Protein AF-A0A9D6SXS4-F1 (afdb_monomer)

Sequence (366 aa):
MDRRLLLATIGAAGCLAALVLGGCSAETREKILPYFFDGVPRAGQPAAPPTRRVRRDLLREIDELKRQIAQAQAALKAVSERGHAEEKESPVEEAETWEDAAKLLPKDAAGHVDWVQAVKTKTIVPRAGLVSTAPEQAVLDMNVDLAPPSSKLFSVTFPHAAHTMWLSCASCHPAIFPLKRQAAPTTITMAENLAGRYCGVCHGRVAFGFEGRCARCHARVPATADRPVDEQPRTPIEGATAWKDAVKLLPGAAGGPDWAKALTEGVIAPRAGADPKAEDEPVFPLDVTLVPADNPAFKVVFPHGAHTAVLSCATCHPAIFKMAAGGDPITMPKIYAGEYCGRCHGKVAFLPATACGRCHPVMAGG

Secondary structure (DSSP, 8-state):
----------------------PPPHHHHHHHGGGTSTTPPBTTBPPPPP-----HHHHHHHHHHHHHHHHHHHHHHHHHHHTTS-----TTTT-SSHHHHHHHS-B-TTS-B-HHHHHHTTS----SSSSTTPPP------EEEE--TT-GGG-EEEEHHHHHTTS-GGGTTTTTS-SS--SSPPP--HHHHHTT-GGGGTBTTTB--STT-GGGT-TTS-SS-------S---GGGG--SHHHHHHHSPEETTEE-HHHHHHTTS----S-SSTTPPPPP----EEEE--SS-GGG-EEEEHHHHHTTS-HHHHTTTTS-SSTT-S---HHHHHTT-GGGGTBTTTB--TTT-HHHH-GGGS--

Structure (mmCIF, N/CA/C/O backbone):
data_AF-A0A9D6SXS4-F1
#
_entry.id   AF-A0A9D6SXS4-F1
#
loop_
_atom_site.group_PDB
_atom_site.id
_atom_site.type_symbol
_atom_site.label_atom_id
_atom_site.label_alt_id
_atom_site.label_comp_id
_atom_site.label_asym_id
_atom_site.label_entity_id
_atom_site.label_seq_id
_atom_site.pdbx_PDB_ins_code
_atom_site.Cartn_x
_atom_site.Cartn_y
_atom_site.Cartn_z
_atom_site.occupancy
_atom_site.B_iso_or_equiv
_atom_site.auth_seq_id
_atom_site.auth_comp_id
_atom_site.auth_asym_id
_atom_site.auth_atom_id
_atom_site.pdbx_PDB_model_num
ATOM 1 N N . MET A 1 1 ? 29.277 -69.379 69.727 1.00 33.53 1 MET A N 1
ATOM 2 C CA . MET A 1 1 ? 30.657 -69.507 70.235 1.00 33.53 1 MET A CA 1
ATOM 3 C C . MET A 1 1 ? 31.410 -68.261 69.836 1.00 33.53 1 MET A C 1
ATOM 5 O O . MET A 1 1 ? 31.358 -67.856 68.686 1.00 33.53 1 MET A O 1
ATOM 9 N N . ASP A 1 2 ? 31.983 -67.637 70.849 1.00 38.34 2 ASP A N 1
ATOM 10 C CA . ASP A 1 2 ? 32.768 -66.410 70.853 1.00 38.34 2 ASP A CA 1
ATOM 11 C C . ASP A 1 2 ? 34.098 -66.572 70.089 1.00 38.34 2 ASP A C 1
ATOM 13 O O . ASP A 1 2 ? 34.667 -67.666 70.150 1.00 38.34 2 ASP A O 1
ATOM 17 N N . ARG A 1 3 ? 34.597 -65.496 69.445 1.00 33.00 3 ARG A N 1
ATOM 18 C CA . ARG A 1 3 ? 35.960 -64.934 69.623 1.00 33.00 3 ARG A CA 1
ATOM 19 C C . ARG A 1 3 ? 36.563 -64.203 68.407 1.00 33.00 3 ARG A C 1
ATOM 21 O O . ARG A 1 3 ? 36.810 -64.822 67.380 1.00 33.00 3 ARG A O 1
ATOM 28 N N . ARG A 1 4 ? 37.070 -62.993 68.728 1.00 36.09 4 ARG A N 1
ATOM 29 C CA . ARG A 1 4 ? 38.382 -62.401 68.339 1.00 36.09 4 ARG A CA 1
ATOM 30 C C . ARG A 1 4 ? 38.497 -61.794 66.930 1.00 36.09 4 ARG A C 1
ATOM 32 O O . ARG A 1 4 ? 38.001 -62.370 65.984 1.00 36.09 4 ARG A O 1
ATOM 39 N N . LEU A 1 5 ? 39.243 -60.717 66.665 1.00 39.16 5 LEU A N 1
ATOM 40 C CA . LEU A 1 5 ? 39.933 -59.636 67.400 1.00 39.16 5 LEU A CA 1
ATOM 41 C C . LEU A 1 5 ? 40.620 -58.763 66.302 1.00 39.16 5 LEU A C 1
ATOM 43 O O . LEU A 1 5 ? 40.725 -59.218 65.167 1.00 39.16 5 LEU A O 1
ATOM 47 N N . LEU A 1 6 ? 41.209 -57.627 66.705 1.00 34.78 6 LEU A N 1
ATOM 48 C CA . LEU A 1 6 ? 42.262 -56.807 66.045 1.00 34.78 6 LEU A CA 1
ATOM 49 C C . LEU A 1 6 ? 41.803 -55.623 65.166 1.00 34.78 6 LEU A C 1
ATOM 51 O O . LEU A 1 6 ? 41.208 -55.819 64.118 1.00 34.78 6 LEU A O 1
ATOM 55 N N . LEU A 1 7 ? 41.905 -54.370 65.657 1.00 31.73 7 LEU A N 1
ATOM 56 C CA . LEU A 1 7 ? 43.097 -53.490 65.867 1.00 31.73 7 LEU A CA 1
ATOM 57 C C . LEU A 1 7 ? 43.472 -52.756 64.558 1.00 31.73 7 LEU A C 1
ATOM 59 O O . LEU A 1 7 ? 43.859 -53.403 63.598 1.00 31.73 7 LEU A O 1
ATOM 63 N N . ALA A 1 8 ? 43.161 -51.455 64.437 1.00 33.34 8 ALA A N 1
ATOM 64 C CA . ALA A 1 8 ? 44.006 -50.282 64.780 1.00 33.34 8 ALA A CA 1
ATOM 65 C C . ALA A 1 8 ? 44.952 -49.916 63.605 1.00 33.34 8 ALA A C 1
ATOM 67 O O . ALA A 1 8 ? 45.450 -50.816 62.951 1.00 33.34 8 ALA A O 1
ATOM 68 N N . THR A 1 9 ? 45.177 -48.669 63.174 1.00 33.34 9 THR A N 1
ATOM 69 C CA . THR A 1 9 ? 45.637 -47.465 63.891 1.00 33.34 9 THR A CA 1
ATOM 70 C C . THR A 1 9 ? 45.588 -46.232 62.946 1.00 33.34 9 THR A C 1
ATOM 72 O O . THR A 1 9 ? 45.879 -46.349 61.765 1.00 33.34 9 THR A O 1
ATOM 75 N N . ILE A 1 10 ? 45.110 -45.076 63.436 1.00 32.75 10 ILE A N 1
ATOM 76 C CA . ILE A 1 10 ? 45.830 -43.795 63.698 1.00 32.75 10 ILE A CA 1
ATOM 77 C C . ILE A 1 10 ? 46.007 -42.826 62.509 1.00 32.75 10 ILE A C 1
ATOM 79 O O . ILE A 1 10 ? 46.681 -43.114 61.529 1.00 32.75 10 ILE A O 1
ATOM 83 N N . GLY A 1 11 ? 45.525 -41.594 62.713 1.00 26.16 11 GLY A N 1
ATOM 84 C CA . GLY A 1 11 ? 45.948 -40.388 61.996 1.00 26.16 11 GLY A CA 1
ATOM 85 C C . GLY A 1 11 ? 45.253 -39.141 62.550 1.00 26.16 11 GLY A C 1
ATOM 86 O O . GLY A 1 11 ? 44.132 -38.838 62.166 1.00 26.16 11 GLY A O 1
ATOM 87 N N . ALA A 1 12 ? 45.896 -38.462 63.501 1.00 33.88 12 ALA A N 1
ATOM 88 C CA . ALA A 1 12 ? 45.403 -37.266 64.183 1.00 33.88 12 ALA A CA 1
ATOM 89 C C . ALA A 1 12 ? 45.577 -35.981 63.348 1.00 33.88 12 ALA A C 1
ATOM 91 O O . ALA A 1 12 ? 46.621 -35.800 62.729 1.00 33.88 12 ALA A O 1
ATOM 92 N N . ALA A 1 13 ? 44.619 -35.051 63.433 1.00 31.70 13 ALA A N 1
ATOM 93 C CA . ALA A 1 13 ? 44.832 -33.607 63.267 1.00 31.70 13 ALA A CA 1
ATOM 94 C C . ALA A 1 13 ? 43.645 -32.845 63.887 1.00 31.70 13 ALA A C 1
ATOM 96 O O . ALA A 1 13 ? 42.489 -33.173 63.630 1.00 31.70 13 ALA A O 1
ATOM 97 N N . GLY A 1 14 ? 43.936 -31.893 64.774 1.00 28.12 14 GLY A N 1
ATOM 98 C CA . GLY A 1 14 ? 42.959 -31.246 65.648 1.00 28.12 14 GLY A CA 1
ATOM 99 C C . GLY A 1 14 ? 42.311 -29.957 65.127 1.00 28.12 14 GLY A C 1
ATOM 100 O O . GLY A 1 14 ? 42.690 -29.407 64.099 1.00 28.12 14 GLY A O 1
ATOM 101 N N . CYS A 1 15 ? 41.399 -29.470 65.980 1.00 31.78 15 CYS A N 1
ATOM 102 C CA . CYS A 1 15 ? 40.826 -28.122 66.095 1.00 31.78 15 CYS A CA 1
ATOM 103 C C . CYS A 1 15 ? 39.821 -27.644 65.030 1.00 31.78 15 CYS A C 1
ATOM 105 O O . CYS A 1 15 ? 40.204 -27.051 64.032 1.00 31.78 15 CYS A O 1
ATOM 107 N N . LEU A 1 16 ? 38.522 -27.708 65.356 1.00 31.16 16 LEU A N 1
ATOM 108 C CA . LEU A 1 16 ? 37.710 -26.515 65.658 1.00 31.16 16 LEU A CA 1
ATOM 109 C C . LEU A 1 16 ? 36.369 -26.932 66.300 1.00 31.16 16 LEU A C 1
ATOM 111 O O . LEU A 1 16 ? 35.837 -28.002 66.028 1.00 31.16 16 LEU A O 1
ATOM 115 N N . ALA A 1 17 ? 35.868 -26.096 67.205 1.00 36.78 17 ALA A N 1
ATOM 116 C CA . ALA A 1 17 ? 34.799 -26.368 68.162 1.00 36.78 17 ALA A CA 1
ATOM 117 C C . ALA A 1 17 ? 33.456 -26.844 67.565 1.00 36.78 17 ALA A C 1
ATOM 119 O O . ALA A 1 17 ? 32.877 -26.182 66.708 1.00 36.78 17 ALA A O 1
ATOM 120 N N . ALA A 1 18 ? 32.902 -27.920 68.134 1.00 35.62 18 ALA A N 1
ATOM 121 C CA . ALA A 1 18 ? 31.495 -28.293 68.012 1.00 35.62 18 ALA A CA 1
ATOM 122 C C . ALA A 1 18 ? 30.877 -28.335 69.416 1.00 35.62 18 ALA A C 1
ATOM 124 O O . ALA A 1 18 ? 31.143 -29.244 70.201 1.00 35.62 18 ALA A O 1
ATOM 125 N N . LEU A 1 19 ? 30.077 -27.321 69.745 1.00 41.31 19 LEU A N 1
ATOM 126 C CA . LEU A 1 19 ? 29.338 -27.228 70.999 1.00 41.31 19 LEU A CA 1
ATOM 127 C C . LEU A 1 19 ? 27.876 -26.867 70.696 1.00 41.31 19 LEU A C 1
ATOM 129 O O . LEU A 1 19 ? 27.600 -25.904 69.987 1.00 41.31 19 LEU A O 1
ATOM 133 N N . VAL A 1 20 ? 26.986 -27.629 71.340 1.00 43.41 20 VAL A N 1
ATOM 134 C CA . VAL A 1 20 ? 25.553 -27.391 71.603 1.00 43.41 20 VAL A CA 1
ATOM 135 C C . VAL A 1 20 ? 24.533 -27.854 70.547 1.00 43.41 20 VAL A C 1
ATOM 137 O O . VAL A 1 20 ? 23.965 -27.060 69.810 1.00 43.41 20 VAL A O 1
ATOM 140 N N . LEU A 1 21 ? 24.160 -29.138 70.624 1.00 43.97 21 LEU A N 1
ATOM 141 C CA . LEU A 1 21 ? 22.785 -29.606 70.383 1.00 43.97 21 LEU A CA 1
ATOM 142 C C . LEU A 1 21 ? 22.425 -30.683 71.424 1.00 43.97 21 LEU A C 1
ATOM 144 O O . LEU A 1 21 ? 22.569 -31.878 71.192 1.00 43.97 21 LEU A O 1
ATOM 148 N N . GLY A 1 22 ? 21.961 -30.239 72.594 1.00 41.22 22 GLY A N 1
ATOM 149 C CA . GLY A 1 22 ? 21.292 -31.067 73.600 1.00 41.22 22 GLY A CA 1
ATOM 150 C C . GLY A 1 22 ? 19.991 -30.373 73.993 1.00 41.22 22 GLY A C 1
ATOM 151 O O . GLY A 1 22 ? 20.018 -29.276 74.541 1.00 41.22 22 GLY A O 1
ATOM 152 N N . GLY A 1 23 ? 18.862 -30.957 73.594 1.00 42.94 23 GLY A N 1
ATOM 153 C CA . GLY A 1 23 ? 17.553 -30.306 73.559 1.00 42.94 23 GLY A CA 1
ATOM 154 C C . GLY A 1 23 ? 16.948 -29.986 74.928 1.00 42.94 23 GLY A C 1
ATOM 155 O O . GLY A 1 23 ? 17.110 -30.735 75.887 1.00 42.94 23 GLY A O 1
ATOM 156 N N . CYS A 1 24 ? 16.173 -28.896 74.986 1.00 55.47 24 CYS A N 1
ATOM 157 C CA . CYS A 1 24 ? 15.287 -28.577 76.108 1.00 55.47 24 CYS A CA 1
ATOM 158 C C . CYS A 1 24 ? 14.424 -29.800 76.445 1.00 55.47 24 CYS A C 1
ATOM 160 O O . CYS A 1 24 ? 13.766 -30.345 75.546 1.00 55.47 24 CYS A O 1
ATOM 162 N N . SER A 1 25 ? 14.432 -30.222 77.713 1.00 66.69 25 SER A N 1
ATOM 163 C CA . SER A 1 25 ? 13.630 -31.344 78.208 1.00 66.69 25 SER A CA 1
ATOM 164 C C . SER A 1 25 ? 12.133 -31.080 77.989 1.00 66.69 25 SER A C 1
ATOM 166 O O . SER A 1 25 ? 11.708 -29.931 77.837 1.00 66.69 25 SER A O 1
ATOM 168 N N . ALA A 1 26 ? 11.317 -32.140 77.952 1.00 62.22 26 ALA A N 1
ATOM 169 C CA . ALA A 1 26 ? 9.858 -32.020 77.827 1.00 62.22 26 ALA A CA 1
ATOM 170 C C . ALA A 1 26 ? 9.268 -31.067 78.888 1.00 62.22 26 ALA A C 1
ATOM 172 O O . ALA A 1 26 ? 8.397 -30.257 78.588 1.00 62.22 26 ALA A O 1
ATOM 173 N N . GLU A 1 27 ? 9.852 -31.062 80.084 1.00 64.62 27 GLU A N 1
ATOM 174 C CA . GLU A 1 27 ? 9.455 -30.204 81.198 1.00 64.62 27 GLU A CA 1
ATOM 175 C C . GLU A 1 27 ? 9.742 -28.709 80.957 1.00 64.62 27 GLU A C 1
ATOM 177 O O . GLU A 1 27 ? 8.957 -27.844 81.347 1.00 64.62 27 GLU A O 1
ATOM 182 N N . THR A 1 28 ? 10.840 -28.365 80.272 1.00 67.19 28 THR A N 1
ATOM 183 C CA . THR A 1 28 ? 11.105 -26.972 79.871 1.00 67.19 28 THR A CA 1
ATOM 184 C C . THR A 1 28 ? 10.108 -26.510 78.805 1.00 67.19 28 THR A C 1
ATOM 186 O O . THR A 1 28 ? 9.681 -25.357 78.821 1.00 67.19 28 THR A O 1
ATOM 189 N N . ARG A 1 29 ? 9.698 -27.406 77.898 1.00 67.38 29 ARG A N 1
ATOM 190 C CA . ARG A 1 29 ? 8.716 -27.096 76.843 1.00 67.38 29 ARG A CA 1
ATOM 191 C C . ARG A 1 29 ? 7.332 -26.829 77.437 1.00 67.38 29 ARG A C 1
ATOM 193 O O . ARG A 1 29 ? 6.695 -25.850 77.055 1.00 67.38 29 ARG A O 1
ATOM 200 N N . GLU A 1 30 ? 6.916 -27.617 78.428 1.00 67.31 30 GLU A N 1
ATOM 201 C CA . GLU A 1 30 ? 5.654 -27.408 79.154 1.00 67.31 30 GLU A CA 1
ATOM 202 C C . GLU A 1 30 ? 5.625 -26.105 79.960 1.00 67.31 30 GLU A C 1
ATOM 204 O O . GLU A 1 30 ? 4.589 -25.448 80.027 1.00 67.31 30 GLU A O 1
ATOM 209 N N . LYS A 1 31 ? 6.766 -25.663 80.505 1.00 69.88 31 LYS A N 1
ATOM 210 C CA . LYS A 1 31 ? 6.861 -24.389 81.243 1.00 69.88 31 LYS A CA 1
ATOM 211 C C . LYS A 1 31 ? 6.806 -23.150 80.340 1.00 69.88 31 LYS A C 1
ATOM 213 O O . LYS A 1 31 ? 6.413 -22.084 80.807 1.00 69.88 31 LYS A O 1
ATOM 2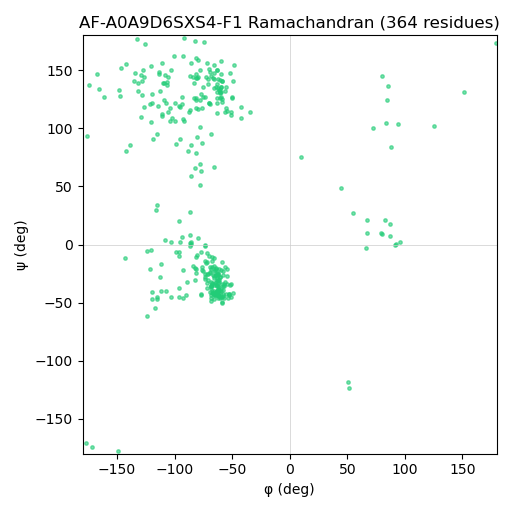18 N N . ILE A 1 32 ? 7.186 -23.275 79.066 1.00 70.38 32 ILE A N 1
ATOM 219 C CA . ILE A 1 32 ? 7.225 -22.157 78.108 1.00 70.38 32 ILE A CA 1
ATOM 220 C C . ILE A 1 32 ? 5.885 -21.975 77.373 1.00 70.38 32 ILE A C 1
ATOM 222 O O . ILE A 1 32 ? 5.502 -20.846 77.070 1.00 70.38 32 ILE A O 1
ATOM 226 N N . LEU A 1 33 ? 5.144 -23.057 77.120 1.00 66.81 33 LEU A N 1
ATOM 227 C CA . LEU A 1 33 ? 3.860 -23.038 76.400 1.00 66.81 33 LEU A CA 1
ATOM 228 C C . LEU A 1 33 ? 2.838 -21.988 76.906 1.00 66.81 33 LEU A C 1
ATOM 230 O O . LEU A 1 33 ? 2.260 -21.299 76.062 1.00 66.81 33 LEU A O 1
ATOM 234 N N . PRO A 1 34 ? 2.658 -21.765 78.226 1.00 71.44 34 PRO A N 1
ATOM 235 C CA . PRO A 1 34 ? 1.727 -20.758 78.745 1.00 71.44 34 PRO A CA 1
ATOM 236 C C . PRO A 1 34 ? 2.113 -19.299 78.452 1.00 71.44 34 PRO A C 1
ATOM 238 O O . PRO A 1 34 ? 1.316 -18.404 78.719 1.00 71.44 34 PRO A O 1
ATOM 241 N N . TYR A 1 35 ? 3.330 -19.030 77.963 1.00 67.88 35 TYR A N 1
ATOM 242 C CA . TYR A 1 35 ? 3.742 -17.687 77.530 1.00 67.88 35 TYR A CA 1
ATOM 243 C C . TYR A 1 35 ? 3.320 -17.373 76.089 1.00 67.88 35 TYR A C 1
ATOM 245 O O . TYR A 1 35 ? 3.283 -16.204 75.713 1.00 67.88 35 TYR A O 1
ATOM 253 N N . PHE A 1 36 ? 3.010 -18.399 75.289 1.00 65.81 36 PHE A N 1
ATOM 254 C CA . PHE A 1 36 ? 2.680 -18.259 73.868 1.00 65.81 36 PHE A CA 1
ATOM 255 C C . PHE A 1 36 ? 1.222 -18.598 73.546 1.00 65.81 36 PHE A C 1
ATOM 257 O O . PHE A 1 36 ? 0.679 -18.048 72.589 1.00 65.81 36 PHE A O 1
ATOM 264 N N . PHE A 1 37 ? 0.584 -19.478 74.325 1.00 64.50 37 PHE A N 1
ATOM 265 C CA . PHE A 1 37 ? -0.769 -19.962 74.054 1.00 64.50 37 PHE A CA 1
ATOM 266 C C . PHE A 1 37 ? -1.683 -19.825 75.273 1.00 64.50 37 PHE A C 1
ATOM 268 O O . PHE A 1 37 ? -1.375 -20.304 76.366 1.00 64.50 37 PHE A O 1
ATOM 275 N N . ASP A 1 38 ? -2.845 -19.215 75.051 1.00 57.94 38 ASP A N 1
ATOM 276 C CA . ASP A 1 38 ? -3.911 -19.109 76.043 1.00 57.94 38 ASP A CA 1
ATOM 277 C C . ASP A 1 38 ? -4.579 -20.480 76.280 1.00 57.94 38 ASP A C 1
ATOM 279 O O . ASP A 1 38 ? -4.850 -21.219 75.334 1.00 57.94 38 ASP A O 1
ATOM 283 N N . GLY A 1 39 ? -4.879 -20.814 77.543 1.00 59.84 39 GLY A N 1
ATOM 284 C CA . GLY A 1 39 ? -5.588 -22.048 77.929 1.00 59.84 39 GLY A CA 1
ATOM 285 C C . GLY A 1 39 ? -4.707 -23.236 78.343 1.00 59.84 39 GLY A C 1
ATOM 286 O O . GLY A 1 39 ? -5.242 -24.290 78.682 1.00 59.84 39 GLY A O 1
ATOM 287 N N . VAL A 1 40 ? -3.378 -23.083 78.372 1.00 62.00 40 VAL A N 1
ATOM 288 C CA . VAL A 1 40 ? -2.461 -24.110 78.902 1.00 62.00 40 VAL A CA 1
ATOM 289 C C . VAL A 1 40 ? -2.394 -24.018 80.440 1.00 62.00 40 VAL A C 1
ATOM 291 O O . VAL A 1 40 ? -2.083 -22.942 80.961 1.00 62.00 40 VAL A O 1
ATOM 294 N N . PRO A 1 41 ? -2.667 -25.102 81.198 1.00 60.62 41 PRO A N 1
ATOM 295 C CA . PRO A 1 41 ? -2.547 -25.103 82.657 1.00 60.62 41 PRO A CA 1
ATOM 296 C C . PRO A 1 41 ? -1.096 -24.864 83.095 1.00 60.62 41 PRO A C 1
ATOM 298 O O . PRO A 1 41 ? -0.170 -25.450 82.535 1.00 60.62 41 PRO A O 1
ATOM 301 N N . ARG A 1 42 ? -0.874 -24.041 84.127 1.00 61.81 42 ARG A N 1
ATOM 302 C CA . ARG A 1 42 ? 0.437 -23.984 84.798 1.00 61.81 42 ARG A CA 1
ATOM 303 C C . ARG A 1 42 ? 0.522 -25.138 85.792 1.00 61.81 42 ARG A C 1
ATOM 305 O O . ARG A 1 42 ? -0.488 -25.496 86.391 1.00 61.81 42 ARG A O 1
ATOM 312 N N . ALA A 1 43 ? 1.712 -25.704 85.993 1.00 60.12 43 ALA A N 1
ATOM 313 C CA . ALA A 1 43 ? 1.913 -26.785 86.958 1.00 60.12 43 ALA A CA 1
ATOM 314 C C . ALA A 1 43 ? 1.338 -26.395 88.337 1.00 60.12 43 ALA A C 1
ATOM 316 O O . ALA A 1 43 ? 1.831 -25.473 88.984 1.00 60.12 43 ALA A O 1
ATOM 317 N N . GLY A 1 44 ? 0.258 -27.070 88.746 1.00 61.69 44 GLY A N 1
ATOM 318 C CA . GLY A 1 44 ? -0.438 -26.835 90.015 1.00 61.69 44 GLY A CA 1
ATOM 319 C C . GLY A 1 44 ? -1.529 -25.750 90.025 1.00 61.69 44 GLY A C 1
ATOM 320 O O . GLY A 1 44 ? -2.032 -25.450 91.104 1.00 61.69 44 GLY A O 1
ATOM 321 N N . GLN A 1 45 ? -1.922 -25.161 88.886 1.00 58.97 45 GLN A N 1
ATOM 322 C CA . GLN A 1 45 ? -3.014 -24.170 88.813 1.00 58.97 45 GLN A CA 1
ATOM 323 C C . GLN A 1 45 ? -3.967 -24.437 87.627 1.00 58.97 45 GLN A C 1
ATOM 325 O O . GLN A 1 45 ? -3.500 -24.788 86.540 1.00 58.97 45 GLN A O 1
ATOM 330 N N . PRO A 1 46 ? -5.296 -24.256 87.793 1.00 58.78 46 PRO A N 1
ATOM 331 C CA . PRO A 1 46 ? -6.257 -24.424 86.703 1.00 58.78 46 PRO A CA 1
ATOM 332 C C . PRO A 1 46 ? -6.020 -23.405 85.579 1.00 58.78 46 PRO A C 1
ATOM 334 O O . PRO A 1 46 ? -5.541 -22.295 85.816 1.00 58.78 46 PRO A O 1
ATOM 337 N N . ALA A 1 47 ? -6.353 -23.789 84.344 1.00 55.78 47 ALA A N 1
ATOM 338 C CA . ALA A 1 47 ? -6.185 -22.937 83.171 1.00 55.78 47 ALA A CA 1
ATOM 339 C C . ALA A 1 47 ? -6.988 -21.632 83.318 1.00 55.78 47 ALA A C 1
ATOM 341 O O . ALA A 1 47 ? -8.194 -21.657 83.569 1.00 55.78 47 ALA A O 1
ATOM 342 N N . ALA A 1 48 ? -6.320 -20.487 83.151 1.00 55.25 48 ALA A N 1
ATOM 343 C CA . ALA A 1 48 ? -7.001 -19.200 83.076 1.00 55.25 48 ALA A CA 1
ATOM 344 C C . ALA A 1 48 ? -7.857 -19.140 81.792 1.00 55.25 48 ALA A C 1
ATOM 346 O O . ALA A 1 48 ? -7.429 -19.666 80.758 1.00 55.25 48 ALA A O 1
ATOM 347 N N . PRO A 1 49 ? -9.051 -18.517 81.828 1.00 51.72 49 PRO A N 1
ATOM 348 C CA . PRO A 1 49 ? -9.896 -18.396 80.647 1.00 51.72 49 PRO A CA 1
ATOM 349 C C . PRO A 1 49 ? -9.147 -17.642 79.538 1.00 51.72 49 PRO A C 1
ATOM 351 O O . PRO A 1 49 ? -8.430 -16.683 79.839 1.00 51.72 49 PRO A O 1
ATOM 354 N N . PRO A 1 50 ? -9.294 -18.058 78.267 1.00 52.41 50 PRO A N 1
ATOM 355 C CA . PRO A 1 50 ? -8.540 -17.475 77.172 1.00 52.41 50 PRO A CA 1
ATOM 356 C C . PRO A 1 50 ? -8.831 -15.982 77.089 1.00 52.41 50 PRO A C 1
ATOM 358 O O . PRO A 1 50 ? -9.985 -15.561 76.941 1.00 52.41 50 PRO A O 1
ATOM 361 N N . THR A 1 51 ? -7.785 -15.161 77.174 1.00 52.53 51 THR A N 1
ATOM 362 C CA . THR A 1 51 ? -7.931 -13.738 76.915 1.00 52.53 51 THR A CA 1
ATOM 363 C C . THR A 1 51 ? -8.032 -13.599 75.414 1.00 52.53 51 THR A C 1
ATOM 365 O O . THR A 1 51 ? -7.039 -13.436 74.720 1.00 52.53 51 THR A O 1
ATOM 368 N N . ARG A 1 52 ? -9.253 -13.698 74.879 1.00 52.25 52 ARG A N 1
ATOM 369 C CA . ARG A 1 52 ? -9.543 -13.472 73.461 1.00 52.25 52 ARG A CA 1
ATOM 370 C C . ARG A 1 52 ? -9.278 -12.006 73.108 1.00 52.25 52 ARG A C 1
ATOM 372 O O . ARG A 1 52 ? -10.181 -11.242 72.783 1.00 52.25 52 ARG A O 1
ATOM 379 N N . ARG A 1 53 ? -8.020 -11.590 73.159 1.00 51.94 53 ARG A N 1
ATOM 380 C CA . ARG A 1 53 ? -7.518 -10.344 72.621 1.00 51.94 53 ARG A CA 1
ATOM 381 C C . ARG A 1 53 ? -7.288 -10.621 71.141 1.00 51.94 53 ARG A C 1
ATOM 383 O O . ARG A 1 53 ? -6.161 -10.601 70.661 1.00 51.94 53 ARG A O 1
ATOM 390 N N . VAL A 1 54 ? -8.384 -10.869 70.406 1.00 57.25 54 VAL A N 1
ATOM 391 C CA . VAL A 1 54 ? -8.393 -10.465 68.997 1.00 57.25 54 VAL A CA 1
ATOM 392 C C . VAL A 1 54 ? -7.969 -9.010 69.057 1.00 57.25 54 VAL A C 1
ATOM 394 O O . VAL A 1 54 ? -8.629 -8.208 69.724 1.00 57.25 54 VAL A O 1
ATOM 397 N N . ARG A 1 55 ? -6.789 -8.724 68.508 1.00 59.06 55 ARG A N 1
ATOM 398 C CA . ARG A 1 55 ? -6.204 -7.390 68.437 1.00 59.06 55 ARG A CA 1
ATOM 399 C C . ARG A 1 55 ? -7.341 -6.432 68.050 1.00 59.06 55 ARG A C 1
ATOM 401 O O . ARG A 1 55 ? -7.905 -6.555 66.968 1.00 59.06 55 ARG A O 1
ATOM 408 N N . ARG A 1 56 ? -7.809 -5.576 68.974 1.00 63.00 56 ARG A N 1
ATOM 409 C CA . ARG A 1 56 ? -8.947 -4.653 68.728 1.00 63.00 56 ARG A CA 1
ATOM 410 C C . ARG A 1 56 ? -8.661 -3.743 67.532 1.00 63.00 56 ARG A C 1
ATOM 412 O O . ARG A 1 56 ? -9.591 -3.204 66.949 1.00 63.00 56 ARG A O 1
ATOM 419 N N . ASP A 1 57 ? -7.386 -3.560 67.227 1.00 66.38 57 ASP A N 1
ATOM 420 C CA . ASP A 1 57 ? -6.814 -3.013 66.003 1.00 66.38 57 ASP A CA 1
ATOM 421 C C . ASP A 1 57 ? -7.212 -3.812 64.755 1.00 66.38 57 ASP A C 1
ATOM 423 O O . ASP A 1 57 ? -7.784 -3.208 63.863 1.00 66.38 57 ASP A O 1
ATOM 427 N N . LEU A 1 58 ? -7.066 -5.142 64.720 1.00 71.88 58 LEU A N 1
ATOM 428 C CA . LEU A 1 58 ? -7.489 -5.963 63.571 1.00 71.88 58 LEU A CA 1
ATOM 429 C C . LEU A 1 58 ? -9.000 -5.895 63.315 1.00 71.88 58 LEU A C 1
ATOM 431 O O . LEU A 1 58 ? -9.429 -5.842 62.170 1.00 71.88 58 LEU A O 1
ATOM 435 N N . LEU A 1 59 ? -9.830 -5.882 64.365 1.00 80.88 59 LEU A N 1
ATOM 436 C CA . LEU A 1 59 ? -11.283 -5.733 64.184 1.00 80.88 59 LEU A CA 1
ATOM 437 C C . LEU A 1 59 ? -11.647 -4.343 63.653 1.00 80.88 59 LEU A C 1
ATOM 439 O O . LEU A 1 59 ? -12.484 -4.235 62.763 1.00 80.88 59 LEU A O 1
ATOM 443 N N . ARG A 1 60 ? -10.981 -3.294 64.153 1.00 81.56 60 ARG A N 1
ATOM 444 C CA . ARG A 1 60 ? -11.136 -1.935 63.617 1.00 81.56 60 ARG A CA 1
ATOM 445 C C . ARG A 1 60 ? -10.683 -1.844 62.165 1.00 81.56 60 ARG A C 1
ATOM 447 O O . ARG A 1 60 ? -11.348 -1.186 61.379 1.00 81.56 60 ARG A O 1
ATOM 454 N N . GLU A 1 61 ? -9.591 -2.510 61.815 1.00 84.94 61 GLU A N 1
ATOM 455 C CA . GLU A 1 61 ? -9.052 -2.545 60.456 1.00 84.94 61 GLU A CA 1
ATOM 456 C C . GLU A 1 61 ? -9.992 -3.290 59.500 1.00 84.94 61 GLU A C 1
ATOM 458 O O . GLU A 1 61 ? -10.276 -2.800 58.414 1.00 84.94 61 GLU A O 1
ATOM 463 N N . ILE A 1 62 ? -10.581 -4.411 59.930 1.00 88.25 62 ILE A N 1
ATOM 464 C CA . ILE A 1 62 ? -11.613 -5.124 59.160 1.00 88.25 62 ILE A CA 1
ATOM 465 C C . ILE A 1 62 ? -12.859 -4.254 58.956 1.00 88.25 62 ILE A C 1
ATOM 467 O O . ILE A 1 62 ? -13.414 -4.230 57.857 1.00 88.25 62 ILE A O 1
ATOM 471 N N . ASP A 1 63 ? -13.321 -3.554 59.992 1.00 92.56 63 ASP A N 1
ATOM 472 C CA . ASP A 1 63 ? -14.503 -2.695 59.889 1.00 92.56 63 ASP A CA 1
ATOM 473 C C . ASP A 1 63 ? -14.247 -1.464 59.007 1.00 92.56 63 ASP A C 1
ATOM 475 O O . ASP A 1 63 ? -15.129 -1.061 58.245 1.00 92.56 63 ASP A O 1
ATOM 479 N N . GLU A 1 64 ? -13.036 -0.907 59.050 1.00 93.00 64 GLU A N 1
ATOM 480 C CA . GLU A 1 64 ? -12.601 0.170 58.159 1.00 93.00 64 GLU A CA 1
ATOM 481 C C . GLU A 1 64 ? -12.520 -0.309 56.703 1.00 93.00 64 GLU A C 1
ATOM 483 O O . GLU A 1 64 ? -13.116 0.305 55.818 1.00 93.00 64 GLU A O 1
ATOM 488 N N . LEU A 1 65 ? -11.902 -1.467 56.450 1.00 93.06 65 LEU A N 1
ATOM 489 C CA . LEU A 1 65 ? -11.847 -2.069 55.115 1.00 93.06 65 LEU A CA 1
ATOM 490 C C . LEU A 1 65 ? -13.249 -2.352 54.558 1.00 93.06 65 LEU A C 1
ATOM 492 O O . LEU A 1 65 ? -13.514 -2.093 53.385 1.00 93.06 65 LEU A O 1
ATOM 496 N N . LYS A 1 66 ? -14.188 -2.821 55.390 1.00 95.25 66 LYS A N 1
ATOM 497 C CA . LYS A 1 66 ? -15.591 -3.008 54.977 1.00 95.25 66 LYS A CA 1
ATOM 498 C C . LYS A 1 66 ? -16.259 -1.694 54.575 1.00 95.25 66 LYS A C 1
ATOM 500 O O . LYS A 1 66 ? -17.000 -1.677 53.592 1.00 95.25 66 LYS A O 1
ATOM 505 N N . ARG A 1 67 ? -16.006 -0.599 55.303 1.00 94.62 67 ARG A N 1
ATOM 506 C CA . ARG A 1 67 ? -16.525 0.732 54.941 1.00 94.62 67 ARG A CA 1
ATOM 507 C C . ARG A 1 67 ? -15.930 1.224 53.631 1.00 94.62 67 ARG A C 1
ATOM 509 O O . ARG A 1 67 ? -16.680 1.702 52.786 1.00 94.62 67 ARG A O 1
ATOM 516 N N . GLN A 1 68 ? -14.625 1.054 53.440 1.00 93.75 68 GLN A N 1
ATOM 517 C CA . GLN A 1 68 ? -13.943 1.434 52.204 1.00 93.75 68 GLN A CA 1
ATOM 518 C C . GLN A 1 68 ? -14.473 0.645 51.002 1.00 93.75 68 GLN A C 1
ATOM 520 O O . GLN A 1 68 ? -14.759 1.237 49.965 1.00 93.75 68 GLN A O 1
ATOM 525 N N . ILE A 1 69 ? -14.702 -0.665 51.152 1.00 94.31 69 ILE A N 1
ATOM 526 C CA . ILE A 1 69 ? -15.318 -1.495 50.104 1.00 94.31 69 ILE A CA 1
ATOM 527 C C . ILE A 1 69 ? -16.737 -1.008 49.789 1.00 94.31 69 ILE A C 1
ATOM 529 O O . ILE A 1 69 ? -17.071 -0.837 48.619 1.00 94.31 69 ILE A O 1
ATOM 533 N N . ALA A 1 70 ? -17.559 -0.732 50.805 1.00 94.38 70 ALA A N 1
ATOM 534 C CA . ALA A 1 70 ? -18.919 -0.236 50.596 1.00 94.38 70 ALA A CA 1
ATOM 535 C C . ALA A 1 70 ? -18.938 1.137 49.897 1.00 94.38 70 ALA A C 1
ATOM 537 O O . ALA A 1 70 ? -19.749 1.366 48.999 1.00 94.38 70 ALA A O 1
ATOM 538 N N . GLN A 1 71 ? -18.019 2.036 50.261 1.00 93.12 71 GLN A N 1
ATOM 539 C CA . GLN A 1 71 ? -17.854 3.336 49.606 1.00 93.12 71 GLN A CA 1
ATOM 540 C C . GLN A 1 71 ? -17.374 3.190 48.161 1.00 93.12 71 GLN A C 1
ATOM 542 O O . GLN A 1 71 ? -17.917 3.848 47.277 1.00 93.12 71 GLN A O 1
ATOM 547 N N . ALA A 1 72 ? -16.413 2.303 47.899 1.00 85.19 72 ALA A N 1
ATOM 548 C CA . ALA A 1 72 ? -15.934 2.019 46.551 1.00 85.19 72 ALA A CA 1
ATOM 549 C C . ALA A 1 72 ? -17.047 1.430 45.669 1.00 85.19 72 ALA A C 1
ATOM 551 O O . ALA A 1 72 ? -17.217 1.856 44.531 1.00 85.19 72 ALA A O 1
ATOM 552 N N . GLN A 1 73 ? -17.858 0.513 46.204 1.00 91.25 73 GLN A N 1
ATOM 553 C CA . GLN A 1 73 ? -19.013 -0.050 45.499 1.00 91.25 73 GLN A CA 1
ATOM 554 C C . GLN A 1 73 ? -20.089 1.005 45.215 1.00 91.25 73 GLN A C 1
ATOM 556 O O . GLN A 1 73 ? -20.627 1.048 44.110 1.00 91.25 73 GLN A O 1
ATOM 561 N N . ALA A 1 74 ? -20.382 1.883 46.178 1.00 88.06 74 ALA A N 1
ATOM 562 C CA . ALA A 1 74 ? -21.330 2.978 45.989 1.00 88.06 74 ALA A CA 1
ATOM 563 C C . ALA A 1 74 ? -20.826 4.009 44.966 1.00 88.06 74 ALA A C 1
ATOM 565 O O . ALA A 1 74 ? -21.600 4.467 44.129 1.00 88.06 74 ALA A O 1
ATOM 566 N N . ALA A 1 75 ? -19.531 4.335 44.987 1.00 81.94 75 ALA A N 1
ATOM 567 C CA . ALA A 1 75 ? -18.907 5.209 43.999 1.00 81.94 75 ALA A CA 1
ATOM 568 C C . ALA A 1 75 ? -18.942 4.584 42.596 1.00 81.94 75 ALA A C 1
ATOM 570 O O . ALA A 1 75 ? -19.317 5.264 41.645 1.00 81.94 75 ALA A O 1
ATOM 571 N N . LEU A 1 76 ? -18.638 3.288 42.470 1.00 78.00 76 LEU A N 1
ATOM 572 C CA . LEU A 1 76 ? -18.710 2.557 41.202 1.00 78.00 76 LEU A CA 1
ATOM 573 C C . LEU A 1 76 ? -20.139 2.550 40.641 1.00 78.00 76 LEU A C 1
ATOM 575 O O . LEU A 1 76 ? -20.346 2.832 39.463 1.00 78.00 76 LEU A O 1
ATOM 579 N N . LYS A 1 77 ? -21.133 2.304 41.502 1.00 81.12 77 LYS A N 1
ATOM 580 C CA . LYS A 1 77 ? -22.551 2.359 41.133 1.00 81.12 77 LYS A CA 1
ATOM 581 C C . LYS A 1 77 ? -22.965 3.765 40.685 1.00 81.12 77 LYS A C 1
ATOM 583 O O . LYS A 1 77 ? -23.584 3.906 39.642 1.00 81.12 77 LYS A O 1
ATOM 588 N N . ALA A 1 78 ? -22.548 4.805 41.406 1.00 72.69 78 ALA A N 1
ATOM 589 C CA . ALA A 1 78 ? -22.853 6.192 41.058 1.00 72.69 78 ALA A CA 1
ATOM 590 C C . ALA A 1 78 ? -22.140 6.684 39.783 1.00 72.69 78 ALA A C 1
ATOM 592 O O . ALA A 1 78 ? -22.602 7.642 39.167 1.00 72.69 78 ALA A O 1
ATOM 593 N N . VAL A 1 79 ? -21.007 6.082 39.404 1.00 68.62 79 VAL A N 1
ATOM 594 C CA . VAL A 1 79 ? -20.339 6.327 38.114 1.00 68.62 79 VAL A CA 1
ATOM 595 C C . VAL A 1 79 ? -21.069 5.591 36.989 1.00 68.62 79 VAL A C 1
ATOM 597 O O . VAL A 1 79 ? -21.337 6.198 35.959 1.00 68.62 79 VAL A O 1
ATOM 600 N N . SER A 1 80 ? -21.468 4.336 37.211 1.00 60.72 80 SER A N 1
ATOM 601 C CA . SER A 1 80 ? -22.274 3.556 36.260 1.00 60.72 80 SER A CA 1
ATOM 602 C C . SER A 1 80 ? -23.634 4.209 35.982 1.00 60.72 80 SER A C 1
ATOM 604 O O . SER A 1 80 ? -24.031 4.328 34.830 1.00 60.72 80 SER A O 1
ATOM 606 N N . GLU A 1 81 ? -24.309 4.727 37.011 1.00 54.44 81 GLU A N 1
ATOM 607 C CA . GLU A 1 81 ? -25.584 5.444 36.864 1.00 54.44 81 GLU A CA 1
ATOM 608 C C . GLU A 1 81 ? -25.407 6.825 36.205 1.00 54.44 81 GLU A C 1
ATOM 610 O O . GLU A 1 81 ? -26.285 7.270 35.471 1.00 54.44 81 GLU A O 1
ATOM 615 N N . ARG A 1 82 ? -24.256 7.493 36.395 1.00 52.88 82 ARG A N 1
ATOM 616 C CA . ARG A 1 82 ? -23.922 8.746 35.688 1.00 52.88 82 ARG A CA 1
ATOM 617 C C . ARG A 1 82 ? -23.554 8.539 34.220 1.00 52.88 82 ARG A C 1
ATOM 619 O O . ARG A 1 82 ? -23.794 9.442 33.430 1.00 52.88 82 ARG A O 1
ATOM 626 N N . GLY A 1 83 ? -23.028 7.373 33.847 1.00 43.00 83 GLY A N 1
ATOM 627 C CA . GLY A 1 83 ? -22.808 6.995 32.446 1.00 43.00 83 GLY A CA 1
ATOM 628 C C . GLY A 1 83 ? -24.101 6.828 31.637 1.00 43.00 83 GLY A C 1
ATOM 629 O O . GLY A 1 83 ? -24.045 6.755 30.416 1.00 43.00 83 GLY A O 1
ATOM 630 N N . HIS A 1 84 ? -25.263 6.799 32.300 1.00 45.00 84 HIS A N 1
ATOM 631 C CA . HIS A 1 84 ? -26.585 6.703 31.674 1.00 45.00 84 HIS A CA 1
ATOM 632 C C . HIS A 1 84 ? -27.404 8.003 31.737 1.00 45.00 84 HIS A C 1
ATOM 634 O O . HIS A 1 84 ? -28.555 8.017 31.306 1.00 45.00 84 HIS A O 1
ATOM 640 N N . ALA A 1 85 ? -26.847 9.097 32.265 1.00 37.25 85 ALA A N 1
ATOM 641 C CA . ALA A 1 85 ? -27.522 10.391 32.276 1.00 37.25 85 ALA A CA 1
ATOM 642 C C . ALA A 1 85 ? -27.366 11.085 30.910 1.00 37.25 85 ALA A C 1
ATOM 644 O O . ALA A 1 85 ? -26.364 11.755 30.686 1.00 37.25 85 ALA A O 1
ATOM 645 N N . GLU A 1 86 ? -28.352 10.869 30.028 1.00 45.62 86 GLU A N 1
ATOM 646 C CA . GLU A 1 86 ? -28.716 11.627 28.810 1.00 45.62 86 GLU A CA 1
ATOM 647 C C . GLU A 1 86 ? -27.706 12.709 28.367 1.00 45.62 86 GLU A C 1
ATOM 649 O O . GLU A 1 86 ? -27.922 13.915 28.515 1.00 45.62 86 GLU A O 1
ATOM 654 N N . GLU A 1 87 ? -26.587 12.280 27.783 1.00 47.78 87 GLU A N 1
ATOM 655 C CA . GLU A 1 87 ? -25.764 13.136 26.931 1.00 47.78 87 GLU A CA 1
ATOM 656 C C . GLU A 1 87 ? -26.480 13.146 25.570 1.00 47.78 87 GLU A C 1
ATOM 658 O O . GLU A 1 87 ? -26.691 12.079 25.006 1.00 47.78 87 GLU A O 1
ATOM 663 N N . LYS A 1 88 ? -26.963 14.317 25.115 1.00 47.53 88 LYS A N 1
ATOM 664 C CA . LYS A 1 88 ? -27.735 14.503 23.864 1.00 47.53 88 LYS A CA 1
ATOM 665 C C . LYS A 1 88 ? -27.240 13.544 22.774 1.00 47.53 88 LYS A C 1
ATOM 667 O O . LYS A 1 88 ? -26.097 13.697 22.341 1.00 47.53 88 LYS A O 1
ATOM 672 N N . GLU A 1 89 ? -28.091 12.599 22.367 1.00 57.59 89 GLU A N 1
ATOM 673 C CA . GLU A 1 89 ? -27.765 11.605 21.340 1.00 57.59 89 GLU A CA 1
ATOM 674 C C . GLU A 1 89 ? -27.205 12.332 20.114 1.00 57.59 89 GLU A C 1
ATOM 676 O O . GLU A 1 89 ? -27.755 13.330 19.632 1.00 57.59 89 GLU A O 1
ATOM 681 N N . SER A 1 90 ? -26.021 11.905 19.681 1.00 69.88 90 SER A N 1
ATOM 682 C CA . SER A 1 90 ? -25.380 12.479 18.504 1.00 69.88 90 SER A CA 1
ATOM 683 C C . SER A 1 90 ? -26.275 12.220 17.289 1.00 69.88 90 SER A C 1
ATOM 685 O O . SER A 1 90 ? -26.791 11.111 17.169 1.00 69.88 90 SER A O 1
ATOM 687 N N . PRO A 1 91 ? -26.410 13.154 16.326 1.00 77.06 91 PRO A N 1
ATOM 688 C CA . PRO A 1 91 ? -27.196 12.923 15.108 1.00 77.06 91 PRO A CA 1
ATOM 689 C C . PRO A 1 91 ? -26.789 11.662 14.328 1.00 77.06 91 PRO A C 1
ATOM 691 O O . PRO A 1 91 ? -27.565 11.141 13.534 1.00 77.06 91 PRO A O 1
ATOM 694 N N . VAL A 1 92 ? -25.562 11.166 14.535 1.00 80.44 92 VAL A N 1
ATOM 695 C CA . VAL A 1 92 ? -25.093 9.894 13.964 1.00 80.44 92 VAL A CA 1
ATOM 696 C C . VAL A 1 92 ? -25.855 8.694 14.531 1.00 80.44 92 VAL A C 1
ATOM 698 O O . VAL A 1 92 ? -26.065 7.721 13.814 1.00 80.44 92 VAL A O 1
ATOM 701 N N . GLU A 1 93 ? -26.249 8.735 15.802 1.00 79.06 93 GLU A N 1
ATOM 702 C CA . GLU A 1 93 ? -26.899 7.620 16.503 1.00 79.06 93 GLU A CA 1
ATOM 703 C C . GLU A 1 93 ? -28.370 7.454 16.095 1.00 79.06 93 GLU A C 1
ATOM 705 O O . GLU A 1 93 ? -28.916 6.359 16.214 1.00 79.06 93 GLU A O 1
ATOM 710 N N . GLU A 1 94 ? -28.967 8.498 15.513 1.00 83.56 94 GLU A N 1
ATOM 711 C CA . GLU A 1 94 ? -30.295 8.464 14.890 1.00 83.56 94 GLU A CA 1
ATOM 712 C C . GLU A 1 94 ? -30.276 7.898 13.455 1.00 83.56 94 GLU A C 1
ATOM 714 O O . GLU A 1 94 ? -31.330 7.648 12.871 1.00 83.56 94 GLU A O 1
ATOM 719 N N . ALA A 1 95 ? -29.099 7.704 12.848 1.00 85.00 95 ALA A N 1
ATOM 720 C CA . ALA A 1 95 ? -29.007 7.253 11.464 1.00 85.00 95 ALA A CA 1
ATOM 721 C C . ALA A 1 95 ? -29.457 5.788 11.306 1.00 85.00 95 ALA A C 1
ATOM 723 O O . ALA A 1 95 ? -28.862 4.866 11.863 1.00 85.00 95 ALA A O 1
ATOM 724 N N . GLU A 1 96 ? -30.472 5.560 10.469 1.00 84.81 96 GLU A N 1
ATOM 725 C CA . GLU A 1 96 ? -31.004 4.217 10.185 1.00 84.81 96 GLU A CA 1
ATOM 726 C C . GLU A 1 96 ? -30.180 3.448 9.137 1.00 84.81 96 GLU A C 1
ATOM 728 O O . GLU A 1 96 ? -30.242 2.218 9.064 1.00 84.81 96 GLU A O 1
ATOM 733 N N . THR A 1 97 ? -29.403 4.163 8.316 1.00 89.31 97 THR A N 1
ATOM 734 C CA . THR A 1 97 ? -28.591 3.590 7.234 1.00 89.31 97 THR A CA 1
ATOM 735 C C . THR A 1 97 ? -27.109 3.900 7.409 1.00 89.31 97 THR A C 1
ATOM 737 O O . THR A 1 97 ? -26.715 4.912 7.998 1.00 89.31 97 THR A O 1
ATOM 740 N N . TRP A 1 98 ? -26.262 3.031 6.851 1.00 86.06 98 TRP A N 1
ATOM 741 C CA . TRP A 1 98 ? -24.819 3.265 6.824 1.00 86.06 98 TRP A CA 1
ATOM 742 C C . TRP A 1 98 ? -24.476 4.538 6.049 1.00 86.06 98 TRP A C 1
ATOM 744 O O . TRP A 1 98 ? -23.595 5.292 6.456 1.00 86.06 98 TRP A O 1
ATOM 754 N N . GLU A 1 99 ? -25.173 4.795 4.947 1.00 88.50 99 GLU A N 1
ATOM 755 C CA . GLU A 1 99 ? -24.943 5.944 4.079 1.00 88.50 99 GLU A CA 1
ATOM 756 C C . GLU A 1 99 ? -25.188 7.266 4.811 1.00 88.50 99 GLU A C 1
ATOM 758 O O . GLU A 1 99 ? -24.442 8.225 4.602 1.00 88.50 99 GLU A O 1
ATOM 763 N N . ASP A 1 100 ? -26.198 7.324 5.678 1.00 89.38 100 ASP A N 1
ATOM 764 C CA . ASP A 1 100 ? -26.509 8.522 6.458 1.00 89.38 100 ASP A CA 1
ATOM 765 C C . ASP A 1 100 ? -25.550 8.695 7.636 1.00 89.38 100 ASP A C 1
ATOM 767 O O . ASP A 1 100 ? -24.994 9.783 7.813 1.00 89.38 100 ASP A O 1
ATOM 771 N N . ALA A 1 101 ? -25.233 7.610 8.351 1.00 88.88 101 ALA A N 1
ATOM 772 C CA . ALA A 1 101 ? -24.211 7.630 9.397 1.00 88.88 101 ALA A CA 1
ATOM 773 C C . ALA A 1 101 ? -22.852 8.085 8.836 1.00 88.88 101 ALA A C 1
ATOM 775 O O . ALA A 1 101 ? -22.176 8.952 9.396 1.00 88.88 101 ALA A O 1
ATOM 776 N N . ALA A 1 102 ? -22.464 7.560 7.671 1.00 87.31 102 ALA A N 1
ATOM 777 C CA . ALA A 1 102 ? -21.202 7.883 7.026 1.00 87.31 102 ALA A CA 1
ATOM 778 C C . ALA A 1 102 ? -21.094 9.356 6.607 1.00 87.31 102 ALA A C 1
ATOM 780 O O . ALA A 1 102 ? -19.970 9.845 6.519 1.00 87.31 102 ALA A O 1
ATOM 781 N N . LYS A 1 103 ? -22.194 10.075 6.349 1.00 89.38 103 LYS A N 1
ATOM 782 C CA . LYS A 1 103 ? -22.152 11.520 6.038 1.00 89.38 103 LYS A CA 1
ATOM 783 C C . LYS A 1 103 ? -21.852 12.375 7.268 1.00 89.38 103 LYS A C 1
ATOM 785 O O . LYS A 1 103 ? -21.278 13.450 7.131 1.00 89.38 103 LYS A O 1
ATOM 790 N N . LEU A 1 104 ? -22.261 11.901 8.440 1.00 90.94 104 LEU A N 1
ATOM 791 C CA . LEU A 1 104 ? -22.183 12.629 9.704 1.00 90.94 104 LEU A CA 1
ATOM 792 C C . LEU A 1 104 ? -20.889 12.325 10.480 1.00 90.94 104 LEU A C 1
ATOM 794 O O . LEU A 1 104 ? -20.453 13.126 11.304 1.00 90.94 104 LEU A O 1
ATOM 798 N N . LEU A 1 105 ? -20.254 11.184 10.203 1.00 91.62 105 LEU A N 1
ATOM 799 C CA . LEU A 1 105 ? -18.992 10.789 10.827 1.00 91.62 105 LEU A CA 1
ATOM 800 C C . LEU A 1 105 ? -17.799 11.633 10.338 1.00 91.62 105 LEU A C 1
ATOM 802 O O . LEU A 1 105 ? -17.693 11.908 9.136 1.00 91.62 105 LEU A O 1
ATOM 806 N N . PRO A 1 106 ? -16.845 11.972 11.233 1.00 92.56 106 PRO A N 1
ATOM 807 C CA . PRO A 1 106 ? -15.631 12.686 10.857 1.00 92.56 106 PRO A CA 1
ATOM 808 C C . PRO A 1 106 ? -14.823 11.888 9.835 1.00 92.56 106 PRO A C 1
ATOM 810 O O . PRO A 1 106 ? -14.802 10.652 9.857 1.00 92.56 106 PRO A O 1
ATOM 813 N N . LYS A 1 107 ? -14.156 12.614 8.936 1.00 91.31 107 LYS A N 1
ATOM 814 C CA . LYS A 1 107 ? -13.362 12.039 7.852 1.00 91.31 107 LYS A CA 1
ATOM 815 C C . LYS A 1 107 ? -11.878 12.321 8.021 1.00 91.31 107 LYS A C 1
ATOM 817 O O . LYS A 1 107 ? -11.507 13.386 8.508 1.00 91.31 107 LYS A O 1
ATOM 822 N N . ASP A 1 108 ? -11.049 11.380 7.585 1.00 85.31 108 ASP A N 1
ATOM 823 C CA . ASP A 1 108 ? -9.625 11.626 7.383 1.00 85.31 108 ASP A CA 1
ATOM 824 C C . ASP A 1 108 ? -9.374 12.470 6.121 1.00 85.31 108 ASP A C 1
ATOM 826 O O . ASP A 1 108 ? -10.300 12.775 5.366 1.00 85.31 108 ASP A O 1
ATOM 830 N N . ALA A 1 109 ? -8.115 12.863 5.896 1.00 78.81 109 ALA A N 1
ATOM 831 C CA . ALA A 1 109 ? -7.715 13.669 4.736 1.00 78.81 109 ALA A CA 1
ATOM 832 C C . ALA A 1 109 ? -8.149 13.037 3.398 1.00 78.81 109 ALA A C 1
ATOM 834 O O . ALA A 1 109 ? -8.608 13.733 2.495 1.00 78.81 109 ALA A O 1
ATOM 835 N N . ALA A 1 110 ? -8.152 11.703 3.346 1.00 75.31 110 ALA A N 1
ATOM 836 C CA . ALA A 1 110 ? -8.555 10.925 2.188 1.00 75.31 110 ALA A CA 1
ATOM 837 C C . ALA A 1 110 ? -10.071 10.642 2.118 1.00 75.31 110 ALA A C 1
ATOM 839 O O . ALA A 1 110 ? -10.505 9.838 1.289 1.00 75.31 110 ALA A O 1
ATOM 840 N N . GLY A 1 111 ? -10.888 11.247 2.986 1.00 83.50 111 GLY A N 1
ATOM 841 C CA . GLY A 1 111 ? -12.348 11.138 2.965 1.00 83.50 111 GLY A CA 1
ATOM 842 C C . GLY A 1 111 ? -12.934 9.860 3.583 1.00 83.50 111 GLY A C 1
ATOM 843 O O . GLY A 1 111 ? -14.142 9.632 3.464 1.00 83.50 111 GLY A O 1
ATOM 844 N N . HIS A 1 112 ? -12.136 9.021 4.252 1.00 87.19 112 HIS A N 1
ATOM 845 C CA . HIS A 1 112 ? -12.629 7.818 4.942 1.00 87.19 112 HIS A CA 1
ATOM 846 C C . HIS A 1 112 ? -13.094 8.154 6.355 1.00 87.19 112 HIS A C 1
ATOM 848 O O . HIS A 1 112 ? -12.632 9.121 6.942 1.00 87.19 112 HIS A O 1
ATOM 854 N N . VAL A 1 113 ? -13.987 7.341 6.926 1.00 90.62 113 VAL A N 1
ATOM 855 C CA . VAL A 1 113 ? -14.411 7.499 8.328 1.00 90.62 113 VAL A CA 1
ATOM 856 C C . VAL A 1 113 ? -13.206 7.394 9.267 1.00 90.62 113 VAL A C 1
ATOM 858 O O . VAL A 1 113 ? -12.496 6.384 9.262 1.00 90.62 113 VAL A O 1
ATOM 861 N N . ASP A 1 114 ? -13.018 8.411 10.105 1.00 91.81 114 ASP A N 1
ATOM 862 C CA . ASP A 1 114 ? -12.055 8.395 11.202 1.00 91.81 114 ASP A CA 1
ATOM 863 C C . ASP A 1 114 ? -12.747 7.980 12.508 1.00 91.81 114 ASP A C 1
ATOM 865 O O . ASP A 1 114 ? -13.277 8.794 13.267 1.00 91.81 114 ASP A O 1
ATOM 869 N N . TRP A 1 115 ? -12.736 6.673 12.768 1.00 91.88 115 TRP A N 1
ATOM 870 C CA . TRP A 1 115 ? -13.342 6.074 13.958 1.00 91.88 115 TRP A CA 1
ATOM 871 C C . TRP A 1 115 ? -12.718 6.566 15.266 1.00 91.88 115 TRP A C 1
ATOM 873 O O . TRP A 1 115 ? -13.424 6.769 16.252 1.00 91.88 115 TRP A O 1
ATOM 883 N N . VAL A 1 116 ? -11.401 6.791 15.279 1.00 91.56 116 VAL A N 1
ATOM 884 C CA . VAL A 1 116 ? -10.694 7.247 16.481 1.00 91.56 116 VAL A CA 1
ATOM 885 C C . VAL A 1 116 ? -11.118 8.672 16.812 1.00 91.56 116 VAL A C 1
ATOM 887 O O . VAL A 1 116 ? -11.399 8.980 17.973 1.00 91.56 116 VAL A O 1
ATOM 890 N N . GLN A 1 117 ? -11.208 9.535 15.800 1.00 92.06 117 GLN A N 1
ATOM 891 C CA . GLN A 1 117 ? -11.709 10.893 15.968 1.00 92.06 117 GLN A CA 1
ATOM 892 C C . GLN A 1 117 ? -13.183 10.892 16.396 1.00 92.06 117 GLN A C 1
ATOM 894 O O . GLN A 1 117 ? -13.548 11.659 17.288 1.00 92.06 117 GLN A O 1
ATOM 899 N N . ALA A 1 118 ? -14.017 10.018 15.824 1.00 92.31 118 ALA A N 1
ATOM 900 C CA . ALA A 1 118 ? -15.437 9.919 16.164 1.00 92.31 118 ALA A CA 1
ATOM 901 C C . ALA A 1 118 ? -15.657 9.595 17.651 1.00 92.31 118 ALA A C 1
ATOM 903 O O . ALA A 1 118 ? -16.439 10.276 18.312 1.00 92.31 118 ALA A O 1
ATOM 904 N N . VAL A 1 119 ? -14.911 8.630 18.199 1.00 91.12 119 VAL A N 1
ATOM 905 C CA . VAL A 1 119 ? -14.978 8.279 19.629 1.00 91.12 119 VAL A CA 1
ATOM 906 C C . VAL A 1 119 ? -14.407 9.399 20.503 1.00 91.12 119 VAL A C 1
ATOM 908 O O . VAL A 1 119 ? -15.033 9.809 21.477 1.00 91.12 119 VAL A O 1
ATOM 911 N N . LYS A 1 120 ? -13.239 9.955 20.149 1.00 90.31 120 LYS A N 1
ATOM 912 C CA . LYS A 1 120 ? -12.589 11.022 20.938 1.00 90.31 120 LYS A CA 1
ATOM 913 C C . LYS A 1 120 ? -13.425 12.296 21.039 1.00 90.31 120 LYS A C 1
ATOM 915 O O . LYS A 1 120 ? -13.390 12.970 22.063 1.00 90.31 120 LYS A O 1
ATOM 920 N N . THR A 1 121 ? -14.143 12.631 19.973 1.00 89.81 121 THR A N 1
ATOM 921 C CA . THR A 1 121 ? -15.019 13.811 19.911 1.00 89.81 121 THR A CA 1
ATOM 922 C C . THR A 1 121 ? -16.423 13.537 20.443 1.00 89.81 121 THR A C 1
ATOM 924 O O . THR A 1 121 ? -17.247 14.445 20.419 1.00 89.81 121 THR A O 1
ATOM 927 N N . LYS A 1 122 ? -16.699 12.310 20.916 1.00 88.50 122 LYS A N 1
ATOM 928 C CA . LYS A 1 122 ? -18.038 11.843 21.302 1.00 88.50 122 LYS A CA 1
ATOM 929 C C . LYS A 1 122 ? -19.087 12.001 20.194 1.00 88.50 122 LYS A C 1
ATOM 931 O O . LYS A 1 122 ? -20.274 12.127 20.465 1.00 88.50 122 LYS A O 1
ATOM 936 N N . THR A 1 123 ? -18.653 11.975 18.933 1.00 89.69 123 THR A N 1
ATOM 937 C CA . THR A 1 123 ? -19.571 11.908 17.787 1.00 89.69 123 THR A CA 1
ATOM 938 C C . THR A 1 123 ? -20.315 10.570 17.769 1.00 89.69 123 THR A C 1
ATOM 940 O O . THR A 1 123 ? -21.417 10.487 17.238 1.00 89.69 123 THR A O 1
ATOM 943 N N . ILE A 1 124 ? -19.718 9.529 18.351 1.00 89.00 124 ILE A N 1
ATOM 944 C CA . ILE A 1 124 ? -20.365 8.251 18.646 1.00 89.00 124 ILE A CA 1
ATOM 945 C C . ILE A 1 124 ? -20.008 7.818 20.066 1.00 89.00 124 ILE A C 1
ATOM 947 O O . ILE A 1 124 ? -18.876 8.048 20.512 1.00 89.00 124 ILE A O 1
ATOM 951 N N . VAL A 1 125 ? -20.931 7.129 20.732 1.00 86.81 125 VAL A N 1
ATOM 952 C CA . VAL A 1 125 ? -20.680 6.423 21.993 1.00 86.81 125 VAL A CA 1
ATOM 953 C C . VAL A 1 125 ? -20.876 4.919 21.757 1.00 86.81 125 VAL A C 1
ATOM 955 O O . VAL A 1 125 ? -22.000 4.415 21.772 1.00 86.81 125 VAL A O 1
ATOM 958 N N . PRO A 1 126 ? -19.794 4.162 21.479 1.00 86.00 126 PRO A N 1
ATOM 959 C CA . PRO A 1 126 ? -19.907 2.746 21.152 1.00 86.00 126 PRO A CA 1
ATOM 960 C C . PRO A 1 126 ? -20.541 1.946 22.292 1.00 86.00 126 PRO A C 1
ATOM 962 O O . PRO A 1 126 ? -20.109 2.010 23.441 1.00 86.00 126 PRO A O 1
ATOM 965 N N . ARG A 1 127 ? -21.546 1.132 21.961 1.00 82.69 127 ARG A N 1
ATOM 966 C CA . ARG A 1 127 ? -22.150 0.193 22.915 1.00 82.69 127 ARG A CA 1
ATOM 967 C C . ARG A 1 127 ? -21.171 -0.938 23.244 1.00 82.69 127 ARG A C 1
ATOM 969 O O . ARG A 1 127 ? -20.418 -1.379 22.379 1.00 82.69 127 ARG A O 1
ATOM 976 N N . ALA A 1 128 ? -21.273 -1.493 24.453 1.00 78.62 128 ALA A N 1
ATOM 977 C CA . ALA A 1 128 ? -20.459 -2.628 24.909 1.00 78.62 128 ALA A CA 1
ATOM 978 C C . ALA A 1 128 ? -20.609 -3.902 24.047 1.00 78.62 128 ALA A C 1
ATOM 980 O O . ALA A 1 128 ? -19.736 -4.768 24.034 1.00 78.62 128 ALA A O 1
ATOM 981 N N . GLY A 1 129 ? -21.713 -4.030 23.308 1.00 75.88 129 GLY A N 1
ATOM 982 C CA . GLY A 1 129 ? -21.922 -5.113 22.358 1.00 75.88 129 GLY A CA 1
ATO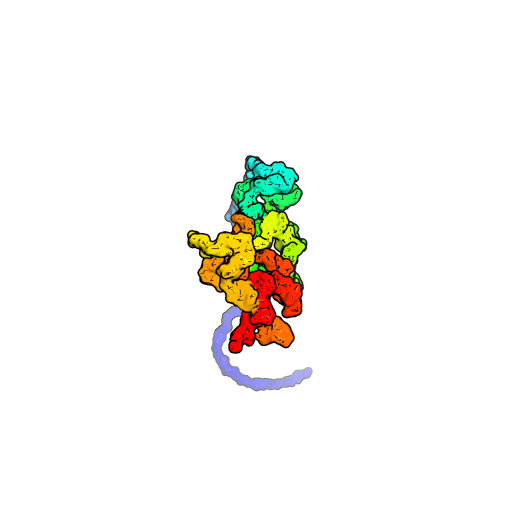M 983 C C . GLY A 1 129 ? -23.239 -4.982 21.601 1.00 75.88 129 GLY A C 1
ATOM 984 O O . GLY A 1 129 ? -23.930 -3.967 21.672 1.00 75.88 129 GLY A O 1
ATOM 985 N N . LEU A 1 130 ? -23.583 -6.032 20.852 1.00 78.69 130 LEU A N 1
ATOM 986 C CA . LEU A 1 130 ? -24.804 -6.074 20.036 1.00 78.69 130 LEU A CA 1
ATOM 987 C C . LEU A 1 130 ? -26.085 -6.201 20.869 1.00 78.69 130 LEU A C 1
ATOM 989 O O . LEU A 1 130 ? -27.153 -5.802 20.417 1.00 78.69 130 LEU A O 1
ATOM 993 N N . VAL A 1 131 ? -25.977 -6.765 22.071 1.00 80.00 131 VAL A N 1
ATOM 994 C CA . VAL A 1 131 ? -27.085 -6.911 23.018 1.00 80.00 131 VAL A CA 1
ATOM 995 C C . VAL A 1 131 ? -26.893 -5.945 24.180 1.00 80.00 131 VAL A C 1
ATOM 997 O O . VAL A 1 131 ? -25.765 -5.700 24.604 1.00 80.00 131 VAL A O 1
ATOM 1000 N N . SER A 1 132 ? -27.991 -5.425 24.725 1.00 75.75 132 SER A N 1
ATOM 1001 C CA . SER A 1 132 ? -27.976 -4.448 25.825 1.00 75.75 132 SER A CA 1
ATOM 1002 C C . SER A 1 132 ? -27.325 -4.967 27.110 1.00 75.75 132 SER A C 1
ATOM 1004 O O . SER A 1 132 ? -26.885 -4.182 27.939 1.00 75.75 132 SER A O 1
ATOM 1006 N N . THR A 1 133 ? -27.239 -6.287 27.275 1.00 81.12 133 THR A N 1
ATOM 1007 C CA . THR A 1 133 ? -26.627 -6.945 28.436 1.00 81.12 133 THR A CA 1
ATOM 1008 C C . THR A 1 133 ? -25.155 -7.302 28.224 1.00 81.12 133 THR A C 1
ATOM 1010 O O . THR A 1 133 ? -24.591 -8.045 29.028 1.00 81.12 133 THR A O 1
ATOM 1013 N N . ALA A 1 134 ? -24.543 -6.880 27.114 1.00 77.94 134 ALA A N 1
ATOM 1014 C CA . ALA A 1 134 ? -23.143 -7.178 26.847 1.00 77.94 134 ALA A CA 1
ATOM 1015 C C . ALA A 1 134 ? -22.256 -6.526 27.923 1.00 77.94 134 ALA A C 1
ATOM 1017 O O . ALA A 1 134 ? -22.440 -5.345 28.220 1.00 77.94 134 ALA A O 1
ATOM 1018 N N . PRO A 1 135 ? -21.312 -7.273 28.525 1.00 80.12 135 PRO A N 1
ATOM 1019 C CA . PRO A 1 135 ? -20.439 -6.717 29.544 1.00 80.12 135 PRO A CA 1
ATOM 1020 C C . PRO A 1 135 ? -19.529 -5.659 28.923 1.00 80.12 135 PRO A C 1
ATOM 1022 O O . PRO A 1 135 ? -18.940 -5.882 27.864 1.00 80.12 135 PRO A O 1
ATOM 1025 N N . GLU A 1 136 ? -19.396 -4.527 29.605 1.00 79.56 136 GLU A N 1
ATOM 1026 C CA . GLU A 1 136 ? -18.471 -3.472 29.209 1.00 79.56 136 GLU A CA 1
ATOM 1027 C C . GLU A 1 136 ? -17.034 -4.009 29.188 1.00 79.56 136 GLU A C 1
ATOM 1029 O O . GLU A 1 136 ? -16.609 -4.754 30.078 1.00 79.56 136 GLU A O 1
ATOM 1034 N N . GLN A 1 137 ? -16.293 -3.671 28.134 1.00 80.06 137 GLN A N 1
ATOM 1035 C CA . GLN A 1 137 ? -14.912 -4.103 27.954 1.00 80.06 137 GLN A CA 1
ATOM 1036 C C . GLN A 1 137 ? -13.984 -2.901 28.058 1.00 80.06 137 GLN A C 1
ATOM 1038 O O . GLN A 1 137 ? -14.207 -1.872 27.427 1.00 80.06 137 GLN A O 1
ATOM 1043 N N . ALA A 1 138 ? -12.923 -3.046 28.849 1.00 84.50 138 ALA A N 1
ATOM 1044 C CA . ALA A 1 138 ? -11.904 -2.016 28.957 1.00 84.50 138 ALA A CA 1
ATOM 1045 C C . ALA A 1 138 ? -11.120 -1.883 27.643 1.00 84.50 138 ALA A C 1
ATOM 1047 O O . ALA A 1 138 ? -10.812 -2.877 26.980 1.00 84.50 138 ALA A O 1
ATOM 1048 N N . VAL A 1 139 ? -10.735 -0.648 27.321 1.00 89.19 139 VAL A N 1
ATOM 1049 C CA . VAL A 1 139 ? -9.802 -0.363 26.228 1.00 89.19 139 VAL A CA 1
ATOM 1050 C C . VAL A 1 139 ? -8.452 -0.996 26.558 1.00 89.19 139 VAL A C 1
ATOM 1052 O O . VAL A 1 139 ? -7.878 -0.748 27.619 1.00 89.19 139 VAL A O 1
ATOM 1055 N N . LEU A 1 140 ? -7.939 -1.813 25.642 1.00 91.94 140 LEU A N 1
ATOM 1056 C CA . LEU A 1 140 ? -6.666 -2.495 25.807 1.00 91.94 140 LEU A CA 1
ATOM 1057 C C . LEU A 1 140 ? -5.541 -1.654 25.204 1.00 91.94 140 LEU A C 1
ATOM 1059 O O . LEU A 1 140 ? -5.390 -1.588 23.986 1.00 91.94 140 LEU A O 1
ATOM 1063 N N . ASP A 1 141 ? -4.723 -1.039 26.051 1.00 92.69 141 ASP A N 1
ATOM 1064 C CA . ASP A 1 141 ? -3.586 -0.231 25.607 1.00 92.69 141 ASP A CA 1
ATOM 1065 C C . ASP A 1 141 ? -2.320 -1.080 25.435 1.00 92.69 141 ASP A C 1
ATOM 1067 O O . ASP A 1 141 ? -1.468 -1.177 26.318 1.00 92.69 141 ASP A O 1
ATOM 1071 N N . MET A 1 142 ? -2.232 -1.772 24.296 1.00 92.31 142 MET A N 1
ATOM 1072 C CA . MET A 1 142 ? -1.016 -2.471 23.881 1.00 92.31 142 MET A CA 1
ATOM 1073 C C . MET A 1 142 ? -0.843 -2.465 22.365 1.00 92.31 142 MET A C 1
ATOM 1075 O O . MET A 1 142 ? -1.814 -2.518 21.605 1.00 92.31 142 MET A O 1
ATOM 1079 N N . ASN A 1 143 ? 0.409 -2.520 21.928 1.00 91.88 143 ASN A N 1
ATOM 1080 C CA . ASN A 1 143 ? 0.762 -2.654 20.522 1.00 91.88 143 ASN A CA 1
ATOM 1081 C C . ASN A 1 143 ? 1.262 -4.067 20.221 1.00 91.88 143 ASN A C 1
ATOM 1083 O O . ASN A 1 143 ? 1.953 -4.682 21.035 1.00 91.88 143 ASN A O 1
ATOM 1087 N N . VAL A 1 144 ? 0.936 -4.566 19.033 1.00 89.94 144 VAL A N 1
ATOM 1088 C CA . VAL A 1 144 ? 1.518 -5.789 18.476 1.00 89.94 144 VAL A CA 1
ATOM 1089 C C . VAL A 1 144 ? 2.321 -5.424 17.243 1.00 89.94 144 VAL A C 1
ATOM 1091 O O . VAL A 1 144 ? 1.769 -4.929 16.264 1.00 89.94 144 VAL A O 1
ATOM 1094 N N . ASP A 1 145 ? 3.619 -5.704 17.285 1.00 88.94 145 ASP A N 1
ATOM 1095 C CA . ASP A 1 145 ? 4.507 -5.492 16.150 1.00 88.94 145 ASP A CA 1
ATOM 1096 C C . ASP A 1 145 ? 4.632 -6.769 15.315 1.00 88.94 145 ASP A C 1
ATOM 1098 O O . ASP A 1 145 ? 5.074 -7.819 15.788 1.00 88.94 145 ASP A O 1
ATOM 1102 N N . LEU A 1 146 ? 4.267 -6.668 14.041 1.00 87.81 146 LEU A N 1
ATOM 1103 C CA . LEU A 1 146 ? 4.409 -7.717 13.042 1.00 87.81 146 LEU A CA 1
ATOM 1104 C C . LEU A 1 146 ? 5.599 -7.367 12.149 1.00 87.81 146 LEU A C 1
ATOM 1106 O O . LEU A 1 146 ? 5.532 -6.455 11.326 1.00 87.81 146 LEU A O 1
ATOM 1110 N N . ALA A 1 147 ? 6.712 -8.079 12.307 1.00 83.94 147 ALA A N 1
ATOM 1111 C CA . ALA A 1 147 ? 7.898 -7.878 11.482 1.00 83.94 147 ALA A CA 1
ATOM 1112 C C . ALA A 1 147 ? 8.024 -9.004 10.445 1.00 83.94 147 ALA A C 1
ATOM 1114 O O . ALA A 1 147 ? 8.206 -10.160 10.837 1.00 83.94 147 ALA A O 1
ATOM 1115 N N . PRO A 1 148 ? 7.959 -8.704 9.134 1.00 80.19 148 PRO A N 1
ATOM 1116 C CA . PRO A 1 148 ? 8.191 -9.727 8.133 1.00 80.19 148 PRO A CA 1
ATOM 1117 C C . PRO A 1 148 ? 9.688 -10.088 8.085 1.00 80.19 148 PRO A C 1
ATOM 1119 O O . PRO A 1 148 ? 10.537 -9.199 8.214 1.00 80.19 148 PRO A O 1
ATOM 1122 N N . PRO A 1 149 ? 10.042 -11.367 7.847 1.00 74.44 149 PRO A N 1
ATOM 1123 C CA . PRO A 1 149 ? 11.441 -11.790 7.734 1.00 74.44 149 PRO A CA 1
ATOM 1124 C C . PRO A 1 149 ? 12.179 -11.130 6.564 1.00 74.44 149 PRO A C 1
ATOM 1126 O O . PRO A 1 149 ? 13.398 -11.001 6.594 1.00 74.44 149 PRO A O 1
ATOM 1129 N N . SER A 1 150 ? 11.441 -10.732 5.526 1.00 71.06 150 SER A N 1
ATOM 1130 C CA . SER A 1 150 ? 11.986 -10.201 4.277 1.00 71.06 150 SER A CA 1
ATOM 1131 C C . SER A 1 150 ? 12.581 -8.800 4.417 1.00 71.06 150 SER A C 1
ATOM 1133 O O . SER A 1 150 ? 13.585 -8.508 3.776 1.00 71.06 150 SER A O 1
ATOM 1135 N N . SER A 1 151 ? 11.977 -7.919 5.221 1.00 78.94 151 SER A N 1
ATOM 1136 C CA . SER A 1 151 ? 12.499 -6.570 5.450 1.00 78.94 151 SER A CA 1
ATOM 1137 C C . SER A 1 151 ? 11.843 -5.887 6.645 1.00 78.94 151 SER A C 1
ATOM 1139 O O . SER A 1 151 ? 10.622 -5.795 6.755 1.00 78.94 151 SER A O 1
ATOM 1141 N N . LYS A 1 152 ? 12.674 -5.282 7.497 1.00 83.62 152 LYS A N 1
ATOM 1142 C CA . LYS A 1 152 ? 12.226 -4.448 8.618 1.00 83.62 152 LYS A CA 1
ATOM 1143 C C . LYS A 1 152 ? 11.484 -3.185 8.179 1.00 83.62 152 LYS A C 1
ATOM 1145 O O . LYS A 1 152 ? 10.750 -2.639 8.997 1.00 83.62 152 LYS A O 1
ATOM 1150 N N . LEU A 1 153 ? 11.661 -2.724 6.937 1.00 82.38 153 LEU A N 1
ATOM 1151 C CA . LEU A 1 153 ? 10.955 -1.556 6.395 1.00 82.38 153 LEU A CA 1
ATOM 1152 C C . LEU A 1 153 ? 9.432 -1.751 6.434 1.00 82.38 153 LEU A C 1
ATOM 1154 O O . LEU A 1 153 ? 8.691 -0.815 6.702 1.00 82.38 153 LEU A O 1
ATOM 1158 N N . PHE A 1 154 ? 8.981 -2.992 6.246 1.00 85.25 154 PHE A N 1
ATOM 1159 C CA . PHE A 1 154 ? 7.567 -3.354 6.229 1.00 85.25 154 PHE A CA 1
ATOM 1160 C C . PHE A 1 154 ? 7.061 -3.883 7.575 1.00 85.25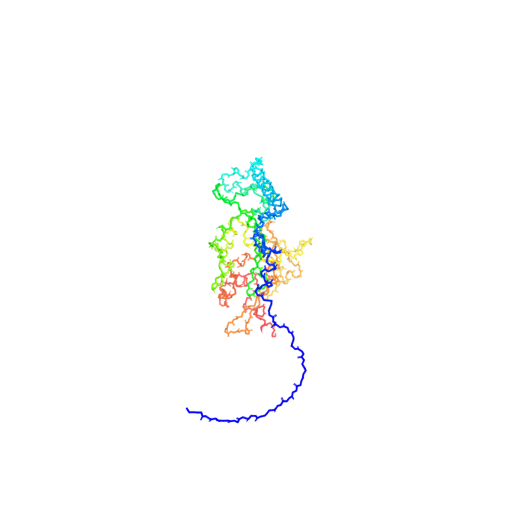 154 PHE A C 1
ATOM 1162 O O . PHE A 1 154 ? 6.031 -4.552 7.622 1.00 85.25 154 PHE A O 1
ATOM 1169 N N . SER A 1 155 ? 7.747 -3.596 8.685 1.00 89.50 155 SER A N 1
ATOM 1170 C CA . SER A 1 155 ? 7.187 -3.879 10.011 1.00 89.50 155 SER A CA 1
ATOM 1171 C C . SER A 1 155 ? 5.897 -3.089 10.228 1.00 89.50 155 SER A C 1
ATOM 1173 O O . SER A 1 155 ? 5.864 -1.892 9.955 1.00 89.50 155 SER A O 1
ATOM 1175 N N . VAL A 1 156 ? 4.859 -3.765 10.715 1.00 92.25 156 VAL A N 1
ATOM 1176 C CA . VAL A 1 156 ? 3.553 -3.183 11.038 1.00 92.25 156 VAL A CA 1
ATOM 1177 C C . VAL A 1 156 ? 3.394 -3.098 12.543 1.00 92.25 156 VAL A C 1
ATOM 1179 O O . VAL A 1 156 ? 3.681 -4.071 13.232 1.00 92.25 156 VAL A O 1
ATOM 1182 N N . THR A 1 157 ? 2.871 -1.980 13.032 1.00 90.75 157 THR A N 1
ATOM 1183 C CA . THR A 1 157 ? 2.432 -1.848 14.424 1.00 90.75 157 THR A CA 1
ATOM 1184 C C . THR A 1 157 ? 0.909 -1.836 14.460 1.00 90.75 157 THR A C 1
ATOM 1186 O O . THR A 1 157 ? 0.273 -0.995 13.826 1.00 90.75 157 THR A O 1
ATOM 1189 N N . PHE A 1 158 ? 0.317 -2.777 15.193 1.00 93.25 158 PHE A N 1
ATOM 1190 C CA . PHE A 1 158 ? -1.122 -2.861 15.428 1.00 93.25 158 PHE A CA 1
ATOM 1191 C C . PHE A 1 158 ? -1.462 -2.346 16.836 1.00 93.25 15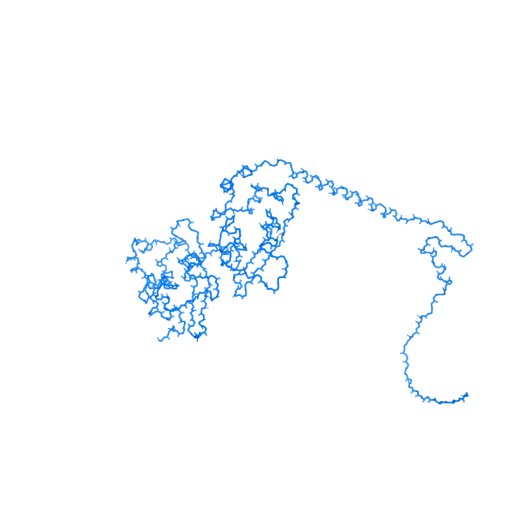8 PHE A C 1
ATOM 1193 O O . PHE A 1 158 ? -1.142 -3.029 17.814 1.00 93.25 158 PHE A O 1
ATOM 1200 N N . PRO A 1 159 ? -2.106 -1.171 16.968 1.00 94.38 159 PRO A N 1
ATOM 1201 C CA . PRO A 1 159 ? -2.507 -0.636 18.263 1.00 94.38 159 PRO A CA 1
ATOM 1202 C C . PRO A 1 159 ? -3.876 -1.165 18.695 1.00 94.38 159 PRO A C 1
ATOM 1204 O O . PRO A 1 159 ? -4.893 -0.847 18.074 1.00 94.38 159 PRO A O 1
ATOM 1207 N N . HIS A 1 160 ? -3.934 -1.922 19.794 1.00 94.50 160 HIS A N 1
ATOM 1208 C CA . HIS A 1 160 ? -5.208 -2.404 20.333 1.00 94.50 160 HIS A CA 1
ATOM 1209 C C . HIS A 1 160 ? -6.100 -1.250 20.772 1.00 94.50 160 HIS A C 1
ATOM 1211 O O . HIS A 1 160 ? -7.272 -1.270 20.423 1.00 94.50 160 HIS A O 1
ATOM 1217 N N . ALA A 1 161 ? -5.562 -0.212 21.421 1.00 93.62 161 ALA A N 1
ATOM 1218 C CA . ALA A 1 161 ? -6.365 0.887 21.957 1.00 93.62 161 ALA A CA 1
ATOM 1219 C C . ALA A 1 161 ? -7.275 1.519 20.891 1.00 93.62 161 ALA A C 1
ATOM 1221 O O . ALA A 1 161 ? -8.472 1.686 21.118 1.00 93.62 161 ALA A O 1
ATOM 1222 N N . ALA A 1 162 ? -6.727 1.784 19.699 1.00 93.00 162 ALA A N 1
ATOM 1223 C CA . ALA A 1 162 ? -7.454 2.355 18.561 1.00 93.00 162 ALA A CA 1
ATOM 1224 C C . ALA A 1 162 ? -8.603 1.467 18.047 1.00 93.00 162 ALA A C 1
ATOM 1226 O O . ALA A 1 162 ? -9.551 1.973 17.451 1.00 93.00 162 ALA A O 1
ATOM 1227 N N . HIS A 1 163 ? -8.531 0.156 18.279 1.00 93.19 163 HIS A N 1
ATOM 1228 C CA . HIS A 1 163 ? -9.556 -0.804 17.874 1.00 93.19 163 HIS A CA 1
ATOM 1229 C C . HIS A 1 163 ? -10.525 -1.099 19.026 1.00 93.19 163 HIS A C 1
ATOM 1231 O O . HIS A 1 163 ? -11.736 -1.058 18.843 1.00 93.19 163 HIS A O 1
ATOM 1237 N N . THR A 1 164 ? -10.019 -1.325 20.238 1.00 92.62 164 THR A N 1
ATOM 1238 C CA . THR A 1 164 ? -10.818 -1.699 21.415 1.00 92.62 164 THR A CA 1
ATOM 1239 C C . THR A 1 164 ? -11.579 -0.537 22.049 1.00 92.62 164 THR A C 1
ATOM 1241 O O . THR A 1 164 ? -12.362 -0.762 22.960 1.00 92.62 164 THR A O 1
ATOM 1244 N N . MET A 1 165 ? -11.371 0.703 21.591 1.00 89.12 165 MET A N 1
ATOM 1245 C CA . MET A 1 165 ? -12.199 1.841 22.017 1.00 89.12 165 MET A CA 1
ATOM 1246 C C . MET A 1 165 ? -13.620 1.816 21.432 1.00 89.12 165 MET A C 1
ATOM 1248 O O . MET A 1 165 ? -14.475 2.552 21.907 1.00 89.12 165 MET A O 1
ATOM 1252 N N . TRP A 1 166 ? -13.872 0.997 20.404 1.00 86.81 166 TRP A N 1
ATOM 1253 C CA . TRP A 1 166 ? -15.190 0.869 19.767 1.00 86.81 166 TRP A CA 1
ATOM 1254 C C . TRP A 1 166 ? -15.540 -0.558 19.318 1.00 86.81 166 TRP A C 1
ATOM 1256 O O . TRP A 1 166 ? -16.691 -0.827 18.982 1.00 86.81 166 TRP A O 1
ATOM 1266 N N . LEU A 1 167 ? -14.574 -1.484 19.318 1.00 89.44 167 LEU A N 1
ATOM 1267 C CA . LEU A 1 167 ? -14.776 -2.899 19.006 1.00 89.44 167 LEU A CA 1
ATOM 1268 C C . LEU A 1 167 ? -14.541 -3.788 20.226 1.00 89.44 167 LEU A C 1
ATOM 1270 O O . LEU A 1 167 ? -13.663 -3.541 21.049 1.00 89.44 167 LEU A O 1
ATOM 1274 N N . SER A 1 168 ? -15.280 -4.894 20.273 1.00 89.00 168 SER A N 1
ATOM 1275 C CA . SER A 1 168 ? -15.101 -5.944 21.274 1.00 89.00 168 SER A CA 1
ATOM 1276 C C . SER A 1 168 ? -13.955 -6.896 20.912 1.00 89.00 168 SER A C 1
ATOM 1278 O O . SER A 1 168 ? -13.609 -7.057 19.739 1.00 89.00 168 SER A O 1
ATOM 1280 N N . CYS A 1 169 ? -13.421 -7.634 21.891 1.00 89.06 169 CYS A N 1
ATOM 1281 C CA . CYS A 1 169 ? -12.422 -8.681 21.619 1.00 89.06 169 CYS A CA 1
ATOM 1282 C C . CYS A 1 169 ? -12.943 -9.742 20.631 1.00 89.06 169 CYS A C 1
ATOM 1284 O O . CYS A 1 169 ? -12.184 -10.244 19.799 1.00 89.06 169 CYS A O 1
ATOM 1286 N N . ALA A 1 170 ? -14.240 -10.062 20.712 1.00 88.62 170 ALA A N 1
ATOM 1287 C CA . ALA A 1 170 ? -14.902 -11.053 19.865 1.00 88.62 170 ALA A CA 1
ATOM 1288 C C . ALA A 1 170 ? -15.030 -10.601 18.401 1.00 88.62 170 ALA A C 1
ATOM 1290 O O . ALA A 1 170 ? -15.166 -11.442 17.515 1.00 88.62 170 ALA A O 1
ATOM 1291 N N . SER A 1 171 ? -14.923 -9.294 18.133 1.00 88.88 171 SER A N 1
ATOM 1292 C CA . SER A 1 171 ? -14.904 -8.752 16.770 1.00 88.88 171 SER A CA 1
ATOM 1293 C C . SER A 1 171 ? -13.692 -9.248 15.969 1.00 88.88 171 SER A C 1
ATOM 1295 O O . SER A 1 171 ? -13.751 -9.306 14.744 1.00 88.88 171 SER A O 1
ATOM 1297 N N . CYS A 1 172 ? -12.608 -9.637 16.652 1.00 91.31 172 CYS A N 1
ATOM 1298 C CA . CYS A 1 172 ? -11.363 -10.087 16.026 1.00 91.31 172 CYS A CA 1
ATOM 1299 C C . CYS A 1 172 ? -10.987 -11.524 16.407 1.00 91.31 172 CYS A C 1
ATOM 1301 O O . CYS A 1 172 ? -10.520 -12.296 15.564 1.00 91.31 172 CYS A O 1
ATOM 1303 N N . HIS A 1 173 ? -11.168 -11.896 17.674 1.00 92.06 173 HIS A N 1
ATOM 1304 C CA . HIS A 1 173 ? -10.691 -13.161 18.216 1.00 92.06 173 HIS A CA 1
ATOM 1305 C C . HIS A 1 173 ? -11.831 -14.163 18.451 1.00 92.06 173 HIS A C 1
ATOM 1307 O O . HIS A 1 173 ? -12.870 -13.796 18.992 1.00 92.06 173 HIS A O 1
ATOM 1313 N N . PRO A 1 174 ? -11.624 -15.456 18.142 1.00 90.81 174 PRO A N 1
ATOM 1314 C CA . PRO A 1 174 ? -10.463 -16.031 17.456 1.00 90.81 174 PRO A CA 1
ATOM 1315 C C . PRO A 1 174 ? -10.587 -16.010 15.921 1.00 90.81 174 PRO A C 1
ATOM 1317 O O . PRO A 1 174 ? -9.689 -16.504 15.245 1.00 90.81 174 PRO A O 1
ATOM 1320 N N . ALA A 1 175 ? -11.709 -15.517 15.383 1.00 90.25 175 ALA A N 1
ATOM 1321 C CA . ALA A 1 175 ? -12.110 -15.726 13.992 1.00 90.25 175 ALA A CA 1
ATOM 1322 C C . ALA A 1 175 ? -11.129 -15.141 12.964 1.00 90.25 175 ALA A C 1
ATOM 1324 O O . ALA A 1 175 ? -10.823 -15.800 11.974 1.00 90.25 175 ALA A O 1
ATOM 1325 N N . ILE A 1 176 ? -10.633 -13.924 13.201 1.00 91.50 176 ILE A N 1
ATOM 1326 C CA . ILE A 1 176 ? -9.677 -13.242 12.316 1.00 91.50 176 ILE A CA 1
ATOM 1327 C C . ILE A 1 176 ? -8.249 -13.526 12.780 1.00 91.50 176 ILE A C 1
ATOM 1329 O O . ILE A 1 176 ? -7.382 -13.877 11.981 1.00 91.50 176 ILE A O 1
ATOM 1333 N N . PHE A 1 177 ? -8.016 -13.398 14.087 1.00 91.31 177 PHE A N 1
ATOM 1334 C CA . PHE A 1 177 ? -6.714 -13.612 14.704 1.00 91.31 177 PHE A CA 1
ATOM 1335 C C . PHE A 1 177 ? -6.847 -14.625 15.844 1.00 91.31 177 PHE A C 1
ATOM 1337 O O . PHE A 1 177 ? -7.562 -14.382 16.813 1.00 91.31 177 PHE A O 1
ATOM 1344 N N . PRO A 1 178 ? -6.177 -15.779 15.785 1.00 87.12 178 PRO A N 1
ATOM 1345 C CA . PRO A 1 178 ? -6.205 -16.720 16.902 1.00 87.12 178 PRO A CA 1
ATOM 1346 C C . PRO A 1 178 ? -5.333 -16.252 18.078 1.00 87.12 178 PRO A C 1
ATOM 1348 O O . PRO A 1 178 ? -4.197 -15.836 17.886 1.00 87.12 178 PRO A O 1
ATOM 1351 N N . LEU A 1 179 ? -5.843 -16.363 19.313 1.00 84.31 179 LEU A N 1
ATOM 1352 C CA . LEU A 1 179 ? -5.107 -15.985 20.537 1.00 84.31 179 LEU A CA 1
ATOM 1353 C C . LEU A 1 179 ? -4.028 -17.001 20.943 1.00 84.31 179 LEU A C 1
ATOM 1355 O O . LEU A 1 179 ? -3.100 -16.679 21.682 1.00 84.31 179 LEU A O 1
ATOM 1359 N N . LYS A 1 180 ? -4.162 -18.259 20.508 1.00 76.50 180 LYS A N 1
ATOM 1360 C CA . LYS A 1 180 ? -3.208 -19.319 20.847 1.00 76.50 180 LYS A CA 1
ATOM 1361 C C . LYS A 1 180 ? -2.017 -19.271 19.899 1.00 76.50 180 LYS A C 1
ATOM 1363 O O . LYS A 1 180 ? -2.192 -19.130 18.690 1.00 76.50 180 LYS A O 1
ATOM 1368 N N . ARG A 1 181 ? -0.815 -19.477 20.449 1.00 67.25 181 ARG A N 1
ATOM 1369 C CA . ARG A 1 181 ? 0.410 -19.670 19.665 1.00 67.25 181 ARG A CA 1
ATOM 1370 C C . ARG A 1 181 ? 0.192 -20.840 18.703 1.00 67.25 181 ARG A C 1
ATOM 1372 O O . ARG A 1 181 ? -0.021 -21.971 19.134 1.00 67.25 181 ARG A O 1
ATOM 1379 N N . GLN A 1 182 ? 0.187 -20.544 17.410 1.00 67.44 182 GLN A N 1
ATOM 1380 C CA . GLN A 1 182 ? -0.002 -21.546 16.369 1.00 67.44 182 GLN A CA 1
ATOM 1381 C C . GLN A 1 182 ? 1.295 -22.330 16.142 1.00 67.44 182 GLN A C 1
ATOM 1383 O O . GLN A 1 182 ? 2.386 -21.789 16.317 1.00 67.44 182 GLN A O 1
ATOM 1388 N N . ALA A 1 183 ? 1.173 -23.598 15.736 1.00 62.59 183 ALA A N 1
ATOM 1389 C CA . ALA A 1 183 ? 2.322 -24.441 15.391 1.00 62.59 183 ALA A CA 1
ATOM 1390 C C . ALA A 1 183 ? 3.090 -23.905 14.168 1.00 62.59 183 ALA A C 1
ATOM 1392 O O . ALA A 1 183 ? 4.311 -24.011 14.113 1.00 62.59 183 ALA A O 1
ATOM 1393 N N . ALA A 1 184 ? 2.377 -23.278 13.228 1.00 65.88 184 ALA A N 1
ATOM 1394 C CA . ALA A 1 184 ? 2.941 -22.465 12.161 1.00 65.88 184 ALA A CA 1
ATOM 1395 C C . ALA A 1 184 ? 2.380 -21.040 12.292 1.00 65.88 184 ALA A C 1
ATOM 1397 O O . ALA A 1 184 ? 1.166 -20.901 12.434 1.00 65.88 184 ALA A O 1
ATOM 1398 N N . PRO A 1 185 ? 3.216 -19.988 12.280 1.00 69.00 185 PRO A N 1
ATOM 1399 C CA . PRO A 1 185 ? 2.729 -18.617 12.361 1.00 69.00 185 PRO A CA 1
ATOM 1400 C C . PRO A 1 185 ? 1.848 -18.289 11.151 1.00 69.00 185 PRO A C 1
ATOM 1402 O O . PRO A 1 185 ? 2.205 -18.590 10.010 1.00 69.00 185 PRO A O 1
ATOM 1405 N N . THR A 1 186 ? 0.703 -17.648 11.403 1.00 76.06 186 THR A N 1
ATOM 1406 C CA . THR A 1 186 ? -0.163 -17.115 10.345 1.00 76.06 186 THR A CA 1
ATOM 1407 C C . THR A 1 186 ? 0.661 -16.182 9.462 1.00 76.06 186 THR A C 1
ATOM 1409 O O . THR A 1 186 ? 1.180 -15.169 9.931 1.00 76.06 186 THR A O 1
ATOM 1412 N N . THR A 1 187 ? 0.795 -16.528 8.183 1.00 80.62 187 THR A N 1
ATOM 1413 C CA . THR A 1 187 ? 1.408 -15.630 7.205 1.00 80.62 187 THR A CA 1
ATOM 1414 C C . THR A 1 187 ? 0.339 -14.640 6.774 1.00 80.62 187 THR A C 1
ATOM 1416 O O . THR A 1 187 ? -0.692 -15.047 6.255 1.00 80.62 187 THR A O 1
ATOM 1419 N N . ILE A 1 188 ? 0.572 -13.357 7.045 1.00 88.12 188 ILE A N 1
ATOM 1420 C CA . ILE A 1 188 ? -0.309 -12.262 6.639 1.00 88.12 188 ILE A CA 1
ATOM 1421 C C . ILE A 1 188 ? 0.379 -11.546 5.486 1.00 88.12 188 ILE A C 1
ATOM 1423 O O . ILE A 1 188 ? 1.438 -10.941 5.662 1.00 88.12 188 ILE A O 1
ATOM 1427 N N . THR A 1 189 ? -0.217 -11.615 4.304 1.00 88.50 189 THR A N 1
ATOM 1428 C CA . THR A 1 189 ? 0.275 -10.919 3.112 1.00 88.50 189 THR A CA 1
ATOM 1429 C C . THR A 1 189 ? -0.658 -9.784 2.706 1.00 88.50 189 THR A C 1
ATOM 1431 O O . THR A 1 189 ? -1.864 -9.817 2.954 1.00 88.50 189 THR A O 1
ATOM 1434 N N . MET A 1 190 ? -0.124 -8.789 1.993 1.00 89.00 190 MET A N 1
ATOM 1435 C CA . MET A 1 190 ? -0.965 -7.742 1.406 1.00 89.00 190 MET A CA 1
ATOM 1436 C C . MET A 1 190 ? -1.973 -8.299 0.397 1.00 89.00 190 MET A C 1
ATOM 1438 O O . MET A 1 190 ? -3.073 -7.772 0.295 1.00 89.00 190 MET A O 1
ATOM 1442 N N . ALA A 1 191 ? -1.647 -9.390 -0.302 1.00 88.19 191 ALA A N 1
ATOM 1443 C CA . ALA A 1 191 ? -2.591 -10.063 -1.191 1.00 88.19 191 ALA A CA 1
ATOM 1444 C C . ALA A 1 191 ? -3.799 -10.633 -0.426 1.00 88.19 191 ALA A C 1
ATOM 1446 O O . ALA A 1 191 ? -4.931 -10.525 -0.888 1.00 88.19 191 ALA A O 1
ATOM 1447 N N . GLU A 1 192 ? -3.579 -11.207 0.758 1.00 90.94 192 GLU A N 1
ATOM 1448 C CA . GLU A 1 192 ? -4.662 -11.692 1.619 1.00 90.94 192 GLU A CA 1
ATOM 1449 C C . GLU A 1 192 ? -5.484 -10.548 2.212 1.00 90.94 192 GLU A C 1
ATOM 1451 O O . GLU A 1 192 ? -6.711 -10.637 2.224 1.00 90.94 192 GLU A O 1
ATOM 1456 N N . ASN A 1 193 ? -4.826 -9.464 2.633 1.00 92.69 193 ASN A N 1
ATOM 1457 C CA . ASN A 1 193 ? -5.502 -8.246 3.078 1.00 92.69 193 ASN A CA 1
ATOM 1458 C C . ASN A 1 193 ? -6.396 -7.667 1.969 1.00 92.69 193 ASN A C 1
ATOM 1460 O O . ASN A 1 193 ? -7.582 -7.447 2.183 1.00 92.69 193 ASN A O 1
ATOM 1464 N N . LEU A 1 194 ? -5.878 -7.507 0.751 1.00 90.25 194 LEU A N 1
ATOM 1465 C CA . LEU A 1 194 ? -6.668 -7.033 -0.393 1.00 90.25 194 LEU A CA 1
ATOM 1466 C C . LEU A 1 194 ? -7.812 -7.996 -0.758 1.00 90.25 194 LEU A C 1
ATOM 1468 O O . LEU A 1 194 ? -8.858 -7.561 -1.229 1.00 90.25 194 LEU A O 1
ATOM 1472 N N . ALA A 1 195 ? -7.654 -9.295 -0.487 1.00 91.00 195 ALA A N 1
ATOM 1473 C CA . ALA A 1 195 ? -8.707 -10.298 -0.648 1.00 91.00 195 ALA A CA 1
ATOM 1474 C C . ALA A 1 195 ? -9.734 -10.325 0.506 1.00 91.00 195 ALA A C 1
ATOM 1476 O O . ALA A 1 195 ? -10.593 -11.208 0.540 1.00 91.00 195 ALA A O 1
ATOM 1477 N N . GLY A 1 196 ? -9.662 -9.390 1.458 1.00 93.12 196 GLY A N 1
ATOM 1478 C CA . GLY A 1 196 ? -10.615 -9.274 2.562 1.00 93.12 196 GLY A CA 1
ATOM 1479 C C . GLY A 1 196 ? -10.346 -10.199 3.751 1.00 93.12 196 GLY A C 1
ATOM 1480 O O . GLY A 1 196 ? -11.270 -10.490 4.509 1.00 93.12 196 GLY A O 1
ATOM 1481 N N . ARG A 1 197 ? -9.113 -10.697 3.911 1.00 93.56 197 ARG A N 1
ATOM 1482 C CA . ARG A 1 197 ? -8.672 -11.465 5.091 1.00 93.56 197 ARG A CA 1
ATOM 1483 C C . ARG A 1 197 ? -7.867 -10.582 6.046 1.00 93.56 197 ARG A C 1
ATOM 1485 O O . ARG A 1 197 ? -7.379 -9.528 5.653 1.00 93.56 197 ARG A O 1
ATOM 1492 N N . TYR A 1 198 ? -7.715 -11.023 7.296 1.00 94.38 198 TYR A N 1
ATOM 1493 C CA . TYR A 1 198 ? -6.951 -10.326 8.342 1.00 94.38 198 TYR A CA 1
ATOM 1494 C C . TYR A 1 198 ? -7.358 -8.848 8.484 1.00 94.38 198 TYR A C 1
ATOM 1496 O O . TYR A 1 198 ? -8.521 -8.561 8.762 1.00 94.38 198 TYR A O 1
ATOM 1504 N N . CYS A 1 199 ? -6.441 -7.901 8.256 1.00 94.44 199 CYS A N 1
ATOM 1505 C CA . CYS A 1 199 ? -6.721 -6.466 8.336 1.00 94.44 199 CYS A CA 1
ATOM 1506 C C . CYS A 1 199 ? -7.792 -6.043 7.315 1.00 94.44 199 CYS A C 1
ATOM 1508 O O . CYS A 1 199 ? -8.595 -5.148 7.578 1.00 94.44 199 CYS A O 1
ATOM 1510 N N . GLY A 1 200 ? -7.830 -6.715 6.162 1.00 94.50 200 GLY A N 1
ATOM 1511 C CA . GLY A 1 200 ? -8.765 -6.445 5.071 1.00 94.50 200 GLY A CA 1
ATOM 1512 C C . GLY A 1 200 ? -10.213 -6.846 5.329 1.00 94.50 200 GLY A C 1
ATOM 1513 O O . GLY A 1 200 ? -11.085 -6.512 4.529 1.00 94.50 200 GLY A O 1
ATOM 1514 N N . VAL A 1 201 ? -10.500 -7.532 6.441 1.00 95.44 201 VAL A N 1
ATOM 1515 C CA . VAL A 1 201 ? -11.891 -7.739 6.875 1.00 95.44 201 VAL A CA 1
ATOM 1516 C C . VAL A 1 201 ? -12.578 -6.384 7.082 1.00 95.44 201 VAL A C 1
ATOM 1518 O O . VAL A 1 201 ? -13.750 -6.236 6.732 1.00 95.44 201 VAL A O 1
ATOM 1521 N N . CYS A 1 202 ? -11.824 -5.389 7.570 1.00 93.81 202 CYS A N 1
ATOM 1522 C CA . CYS A 1 202 ? -12.322 -4.045 7.847 1.00 93.81 202 CYS A CA 1
ATOM 1523 C C . CYS A 1 202 ? -11.689 -2.958 6.959 1.00 93.81 202 CYS A C 1
ATOM 1525 O O . CYS A 1 202 ? -12.407 -2.112 6.415 1.00 93.81 202 CYS A O 1
ATOM 1527 N N . HIS A 1 203 ? -10.363 -2.957 6.795 1.00 93.50 203 HIS A N 1
ATOM 1528 C CA . HIS A 1 203 ? -9.649 -1.943 6.010 1.00 93.50 203 HIS A CA 1
ATOM 1529 C C . HIS A 1 203 ? -9.928 -2.098 4.511 1.00 93.50 203 HIS A C 1
ATOM 1531 O O . HIS A 1 203 ? -9.680 -3.155 3.935 1.00 93.50 203 HIS A O 1
ATOM 1537 N N . GLY A 1 204 ? -10.453 -1.039 3.885 1.00 87.31 204 GLY A N 1
ATOM 1538 C CA . GLY A 1 204 ? -10.942 -1.044 2.501 1.00 87.31 204 GLY A CA 1
ATOM 1539 C C . GLY A 1 204 ? -12.437 -1.352 2.358 1.00 87.31 204 GLY A C 1
ATOM 1540 O O . GLY A 1 204 ? -12.939 -1.379 1.239 1.00 87.31 204 GLY A O 1
ATOM 1541 N N . ARG A 1 205 ? -13.150 -1.577 3.472 1.00 87.31 205 ARG A N 1
ATOM 1542 C CA . ARG A 1 205 ? -14.613 -1.759 3.500 1.00 87.31 205 ARG A CA 1
ATOM 1543 C C . ARG A 1 205 ? -15.289 -0.768 4.441 1.00 87.31 205 ARG A C 1
ATOM 1545 O O . ARG A 1 205 ? -16.083 0.049 4.000 1.00 87.31 205 ARG A O 1
ATOM 1552 N N . VAL A 1 206 ? -14.946 -0.833 5.728 1.00 88.56 206 VAL A N 1
ATOM 1553 C CA . VAL A 1 206 ? -15.517 0.018 6.794 1.00 88.56 206 VAL A CA 1
ATOM 1554 C C . VAL A 1 206 ? -14.501 1.007 7.371 1.00 88.56 206 VAL A C 1
ATOM 1556 O O . VAL A 1 206 ? -14.869 1.974 8.030 1.00 88.56 206 VAL A O 1
ATOM 1559 N N . ALA A 1 207 ? -13.212 0.773 7.126 1.00 90.31 207 ALA A N 1
ATOM 1560 C CA . ALA A 1 207 ? -12.109 1.656 7.488 1.00 90.31 207 ALA A CA 1
ATOM 1561 C C . ALA A 1 207 ? -11.264 1.983 6.248 1.00 90.31 207 ALA A C 1
ATOM 1563 O O . ALA A 1 207 ? -11.461 1.394 5.181 1.00 90.31 207 ALA A O 1
ATOM 1564 N N . PHE A 1 208 ? -10.305 2.902 6.392 1.00 90.06 208 PHE A N 1
ATOM 1565 C CA . PHE A 1 208 ? -9.409 3.304 5.306 1.00 90.06 208 PHE A CA 1
ATOM 1566 C C . PHE A 1 208 ? -8.777 2.101 4.588 1.00 90.06 208 PHE A C 1
ATOM 1568 O O . PHE A 1 208 ? -8.404 1.107 5.218 1.00 90.06 208 PHE A O 1
ATOM 1575 N N . GLY A 1 209 ? -8.670 2.200 3.262 1.00 88.69 209 GLY A N 1
ATOM 1576 C CA . GLY A 1 209 ? -8.075 1.163 2.418 1.00 88.69 209 GLY A CA 1
ATOM 1577 C C . GLY A 1 209 ? -6.548 1.213 2.364 1.00 88.69 209 GLY A C 1
ATOM 1578 O O . GLY A 1 209 ? -5.918 2.142 2.868 1.00 88.69 209 GLY A O 1
ATOM 1579 N N . PHE A 1 210 ? -5.962 0.222 1.695 1.00 86.69 210 PHE A N 1
ATOM 1580 C CA . PHE A 1 210 ? -4.509 0.037 1.602 1.00 86.69 210 PHE A CA 1
ATOM 1581 C C . PHE A 1 210 ? -3.828 0.908 0.535 1.00 86.69 210 PHE A C 1
ATOM 1583 O O . PHE A 1 210 ? -2.639 1.189 0.646 1.00 86.69 210 PHE A O 1
ATOM 1590 N N . GLU A 1 211 ? -4.567 1.329 -0.492 1.00 78.19 211 GLU A N 1
ATOM 1591 C CA . GLU A 1 211 ? -4.044 2.118 -1.615 1.00 78.19 211 GLU A CA 1
ATOM 1592 C C . GLU A 1 211 ? -3.472 3.459 -1.135 1.00 78.19 211 GLU A C 1
ATOM 1594 O O . GLU A 1 211 ? -4.142 4.188 -0.401 1.00 78.19 211 GLU A O 1
ATOM 1599 N N . GLY A 1 212 ? -2.211 3.734 -1.491 1.00 75.25 212 GLY A N 1
ATOM 1600 C CA . GLY A 1 212 ? -1.484 4.969 -1.161 1.00 75.25 212 GLY A CA 1
ATOM 1601 C C . GLY A 1 212 ? -1.187 5.199 0.328 1.00 75.25 212 GLY A C 1
ATOM 1602 O O . GLY A 1 212 ? -0.513 6.158 0.682 1.00 75.25 212 GLY A O 1
ATOM 1603 N N . ARG A 1 213 ? -1.650 4.322 1.229 1.00 80.75 213 ARG A N 1
ATOM 1604 C CA . ARG A 1 213 ? -1.664 4.551 2.690 1.00 80.75 213 ARG A CA 1
ATOM 1605 C C . ARG A 1 213 ? -0.785 3.580 3.475 1.00 80.75 213 ARG A C 1
ATOM 1607 O O . ARG A 1 213 ? -1.043 3.293 4.644 1.00 80.75 213 ARG A O 1
ATOM 1614 N N . CYS A 1 214 ? 0.285 3.096 2.851 1.00 83.06 214 CYS A N 1
ATOM 1615 C CA . CYS A 1 214 ? 1.212 2.109 3.414 1.00 83.06 214 CYS A CA 1
ATOM 1616 C C . CYS A 1 214 ? 1.748 2.519 4.798 1.00 83.06 214 CYS A C 1
ATOM 1618 O O . CYS A 1 214 ? 1.782 1.704 5.721 1.00 83.06 214 CYS A O 1
ATOM 1620 N N . ALA A 1 215 ? 2.112 3.796 4.955 1.00 85.56 215 ALA A N 1
ATOM 1621 C CA . ALA A 1 215 ? 2.700 4.344 6.176 1.00 85.56 215 ALA A CA 1
ATOM 1622 C C . ALA A 1 215 ? 1.753 4.340 7.389 1.00 85.56 215 ALA A C 1
ATOM 1624 O O . ALA A 1 215 ? 2.218 4.390 8.525 1.00 85.56 215 ALA A O 1
ATOM 1625 N N . ARG A 1 216 ? 0.429 4.216 7.184 1.00 86.75 216 ARG A N 1
ATOM 1626 C CA . ARG A 1 216 ? -0.538 4.115 8.295 1.00 86.75 216 ARG A CA 1
ATOM 1627 C C . ARG A 1 216 ? -0.379 2.832 9.106 1.00 86.75 216 ARG A C 1
ATOM 1629 O O . ARG A 1 216 ? -0.804 2.787 10.255 1.00 86.75 216 ARG A O 1
ATOM 1636 N N . CYS A 1 217 ? 0.212 1.799 8.508 1.00 89.62 217 CYS A N 1
ATOM 1637 C CA . CYS A 1 217 ? 0.506 0.533 9.174 1.00 89.62 217 CYS A CA 1
ATOM 1638 C C . CYS A 1 217 ? 2.015 0.296 9.266 1.00 89.62 217 CYS A C 1
ATOM 1640 O O . CYS A 1 217 ? 2.519 -0.100 10.317 1.00 89.62 217 CYS A O 1
ATOM 1642 N N . HIS A 1 218 ? 2.742 0.539 8.175 1.00 88.12 218 HIS A N 1
ATOM 1643 C CA . HIS A 1 218 ? 4.177 0.317 8.099 1.00 88.12 218 HIS A CA 1
ATOM 1644 C C . HIS A 1 218 ? 4.946 1.535 8.616 1.00 88.12 218 HIS A C 1
ATOM 1646 O O . HIS A 1 218 ? 5.372 2.374 7.832 1.00 88.12 218 HIS A O 1
ATOM 1652 N N . ALA A 1 219 ? 5.166 1.619 9.930 1.00 81.56 219 ALA A N 1
ATOM 1653 C CA . ALA A 1 219 ? 5.719 2.805 10.602 1.00 81.56 219 ALA A CA 1
ATOM 1654 C C . ALA A 1 219 ? 7.114 3.260 10.116 1.00 81.56 219 ALA A C 1
ATOM 1656 O O . ALA A 1 219 ? 7.556 4.360 10.432 1.00 81.56 219 ALA A O 1
ATOM 1657 N N . ARG A 1 220 ? 7.835 2.409 9.378 1.00 82.56 220 ARG A N 1
ATOM 1658 C CA . ARG A 1 220 ? 9.146 2.729 8.785 1.00 82.56 220 ARG A CA 1
ATOM 1659 C C . ARG A 1 220 ? 9.061 3.130 7.312 1.00 82.56 220 ARG A C 1
ATOM 1661 O O . ARG A 1 220 ? 10.076 3.510 6.739 1.00 82.56 220 ARG A O 1
ATOM 1668 N N . VAL A 1 221 ? 7.882 3.033 6.700 1.00 80.56 221 VAL A N 1
ATOM 1669 C CA . VAL A 1 221 ? 7.610 3.572 5.368 1.00 80.56 221 VAL A CA 1
ATOM 1670 C C . VAL A 1 221 ? 7.322 5.068 5.526 1.00 80.56 221 VAL A C 1
ATOM 1672 O O . VAL A 1 221 ? 6.457 5.418 6.329 1.00 80.56 221 VAL A O 1
ATOM 1675 N N . PRO A 1 222 ? 8.025 5.955 4.797 1.00 73.50 222 PRO A N 1
ATOM 1676 C CA . PRO A 1 222 ? 7.759 7.390 4.847 1.00 73.50 222 PRO A CA 1
ATOM 1677 C C . PRO A 1 222 ? 6.296 7.696 4.515 1.00 73.50 222 PRO A C 1
ATOM 1679 O O . PRO A 1 222 ? 5.749 7.126 3.575 1.00 73.50 222 PRO A O 1
ATOM 1682 N N . ALA A 1 223 ? 5.664 8.580 5.289 1.00 68.06 223 ALA A N 1
ATOM 1683 C CA . ALA A 1 223 ? 4.269 8.971 5.081 1.00 68.06 223 ALA A CA 1
ATOM 1684 C C . ALA A 1 223 ? 4.092 10.049 4.003 1.00 68.06 223 ALA A C 1
ATOM 1686 O O . ALA A 1 223 ? 3.001 10.191 3.467 1.00 68.06 223 ALA A O 1
ATOM 1687 N N . THR A 1 224 ? 5.152 10.789 3.684 1.00 63.78 224 THR A N 1
ATOM 1688 C CA . THR A 1 224 ? 5.131 11.895 2.727 1.00 63.78 224 THR A CA 1
ATOM 1689 C C . THR A 1 224 ? 6.248 11.727 1.710 1.00 63.78 224 THR A C 1
ATOM 1691 O O . THR A 1 224 ? 7.330 11.225 2.032 1.00 63.78 224 THR A O 1
ATOM 1694 N N . ALA A 1 225 ? 5.995 12.149 0.473 1.00 59.34 225 ALA A N 1
ATOM 1695 C CA . ALA A 1 225 ? 7.068 12.388 -0.476 1.00 59.34 225 ALA A CA 1
ATOM 1696 C C . ALA A 1 225 ? 7.725 13.709 -0.114 1.00 59.34 225 ALA A C 1
ATOM 1698 O O . ALA A 1 225 ? 7.043 14.724 -0.022 1.00 59.34 225 ALA A O 1
ATOM 1699 N N . ASP A 1 226 ? 9.045 13.714 0.011 1.00 55.44 226 ASP A N 1
ATOM 1700 C CA . ASP A 1 226 ? 9.818 14.950 -0.064 1.00 55.44 226 ASP A CA 1
ATOM 1701 C C . ASP A 1 226 ? 9.926 15.333 -1.555 1.00 55.44 226 ASP A C 1
ATOM 1703 O O . ASP A 1 226 ? 10.982 15.244 -2.180 1.00 55.44 226 ASP A O 1
ATOM 1707 N N . ARG A 1 227 ? 8.775 15.607 -2.191 1.00 56.78 227 ARG A N 1
ATOM 1708 C CA . ARG A 1 227 ? 8.745 16.204 -3.528 1.00 56.78 227 ARG A CA 1
ATOM 1709 C C . ARG A 1 227 ? 8.908 17.705 -3.328 1.00 56.78 227 ARG A C 1
ATOM 1711 O O . ARG A 1 227 ? 8.115 18.286 -2.586 1.00 56.78 227 ARG A O 1
ATOM 1718 N N . PRO A 1 228 ? 9.883 18.349 -3.987 1.00 52.25 228 PRO A N 1
ATOM 1719 C CA . PRO A 1 228 ? 9.871 19.795 -4.099 1.00 52.25 228 PRO A CA 1
ATOM 1720 C C . PRO A 1 228 ? 8.515 20.189 -4.691 1.00 52.25 228 PRO A C 1
ATOM 1722 O O . PRO A 1 228 ? 8.191 19.781 -5.807 1.00 52.25 228 PRO A O 1
ATOM 1725 N N . VAL A 1 229 ? 7.694 20.907 -3.922 1.00 52.84 229 VAL A N 1
ATOM 1726 C CA . VAL A 1 229 ? 6.507 21.568 -4.466 1.00 52.84 229 VAL A CA 1
ATOM 1727 C C . VAL A 1 229 ? 7.067 22.655 -5.352 1.00 52.84 229 VAL A C 1
ATOM 1729 O O . VAL A 1 229 ? 7.526 23.686 -4.862 1.00 52.84 229 VAL A O 1
ATOM 1732 N N . ASP A 1 230 ? 7.180 22.353 -6.638 1.00 52.22 230 ASP A N 1
ATOM 1733 C CA . ASP A 1 230 ? 7.887 23.255 -7.510 1.00 52.22 230 ASP A CA 1
ATOM 1734 C C . ASP A 1 230 ? 6.991 24.448 -7.854 1.00 52.22 230 ASP A C 1
ATOM 1736 O O . ASP A 1 230 ? 6.075 24.350 -8.667 1.00 52.22 230 ASP A O 1
ATOM 1740 N N . GLU A 1 231 ? 7.230 25.577 -7.186 1.00 54.00 231 GLU A N 1
ATOM 1741 C CA . GLU A 1 231 ? 6.637 26.877 -7.520 1.00 54.00 231 GLU A CA 1
ATOM 1742 C C . GLU A 1 231 ? 7.266 27.484 -8.796 1.00 54.00 231 GLU A C 1
ATOM 1744 O O . GLU A 1 231 ? 6.892 28.587 -9.208 1.00 54.00 231 GLU A O 1
ATOM 1749 N N . GLN A 1 232 ? 8.236 26.799 -9.424 1.00 54.81 232 GLN A N 1
ATOM 1750 C CA . GLN A 1 232 ? 8.914 27.263 -10.634 1.00 54.81 232 GLN A CA 1
ATOM 1751 C C . GLN A 1 232 ? 7.953 27.393 -11.832 1.00 54.81 232 GLN A C 1
ATOM 1753 O O . GLN A 1 232 ? 6.948 26.686 -11.944 1.00 54.81 232 GLN A O 1
ATOM 1758 N N . PRO A 1 233 ? 8.234 28.331 -12.757 1.00 54.47 233 PRO A N 1
ATOM 1759 C CA . PRO A 1 233 ? 7.385 28.579 -13.914 1.00 54.47 233 PRO A CA 1
ATOM 1760 C C . PRO A 1 233 ? 7.262 27.340 -14.808 1.00 54.47 233 PRO A C 1
ATOM 1762 O O . PRO A 1 233 ? 8.242 26.644 -15.062 1.00 54.47 233 PRO A O 1
ATOM 1765 N N . ARG A 1 234 ? 6.047 27.134 -15.332 1.00 58.16 234 ARG A N 1
ATOM 1766 C CA . ARG A 1 234 ? 5.663 26.005 -16.190 1.00 58.16 234 ARG A CA 1
ATOM 1767 C C . ARG A 1 234 ? 6.736 25.682 -17.229 1.00 58.16 234 ARG A C 1
ATOM 1769 O O . ARG A 1 234 ? 7.034 26.516 -18.092 1.00 58.16 234 ARG A O 1
ATOM 1776 N N . THR A 1 235 ? 7.291 24.473 -17.181 1.00 69.12 235 THR A N 1
ATOM 1777 C CA . THR A 1 235 ? 8.248 24.014 -18.192 1.00 69.12 235 THR A CA 1
ATOM 1778 C C . THR A 1 235 ? 7.553 23.889 -19.558 1.00 69.12 235 THR A C 1
ATOM 1780 O O . THR A 1 235 ? 6.338 23.679 -19.623 1.00 69.12 235 THR A O 1
ATOM 1783 N N . PRO A 1 236 ? 8.277 23.992 -20.694 1.00 71.50 236 PRO A N 1
ATOM 1784 C CA . PRO A 1 236 ? 7.666 23.913 -22.027 1.00 71.50 236 PRO A CA 1
ATOM 1785 C C . PRO A 1 236 ? 6.823 22.651 -22.265 1.00 71.50 236 PRO A C 1
ATOM 1787 O O . PRO A 1 236 ? 5.883 22.671 -23.060 1.00 71.50 236 PRO A O 1
ATOM 1790 N N . ILE A 1 237 ? 7.138 21.556 -21.566 1.00 80.31 237 ILE A N 1
ATOM 1791 C CA . ILE A 1 237 ? 6.399 20.295 -21.656 1.00 80.31 237 ILE A CA 1
ATOM 1792 C C . ILE A 1 237 ? 5.006 20.362 -21.020 1.00 80.31 237 ILE A C 1
ATOM 1794 O O . ILE A 1 237 ? 4.113 19.656 -21.482 1.00 80.31 237 ILE A O 1
ATOM 1798 N N . GLU A 1 238 ? 4.757 21.250 -20.056 1.00 74.81 238 GLU A N 1
ATOM 1799 C CA . GLU A 1 238 ? 3.415 21.437 -19.479 1.00 74.81 238 GLU A CA 1
ATOM 1800 C C . GLU A 1 238 ? 2.414 22.046 -20.471 1.00 74.81 238 GLU A C 1
ATOM 1802 O O . GLU A 1 238 ? 1.202 21.916 -20.300 1.00 74.81 238 GLU A O 1
ATOM 1807 N N . GLY A 1 239 ? 2.909 22.688 -21.534 1.00 76.19 239 GLY A N 1
ATOM 1808 C CA . GLY A 1 239 ? 2.087 23.165 -22.647 1.00 76.19 239 GLY A CA 1
ATOM 1809 C C . GLY A 1 239 ? 1.724 22.077 -23.664 1.00 76.19 239 GLY A C 1
ATOM 1810 O O . GLY A 1 239 ? 0.908 22.324 -24.555 1.00 76.19 239 GLY A O 1
ATOM 1811 N N . ALA A 1 240 ? 2.315 20.881 -23.572 1.00 83.19 240 ALA A N 1
ATOM 1812 C CA . ALA A 1 240 ? 2.059 19.807 -24.522 1.00 83.19 240 ALA A CA 1
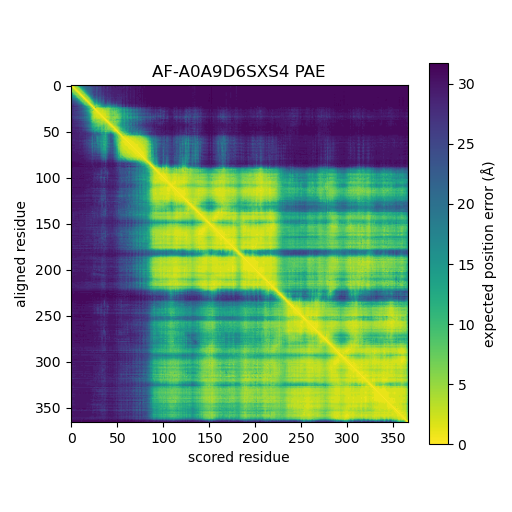ATOM 1813 C C . ALA A 1 240 ? 0.701 19.140 -24.251 1.00 83.19 240 ALA A C 1
ATOM 1815 O O . ALA A 1 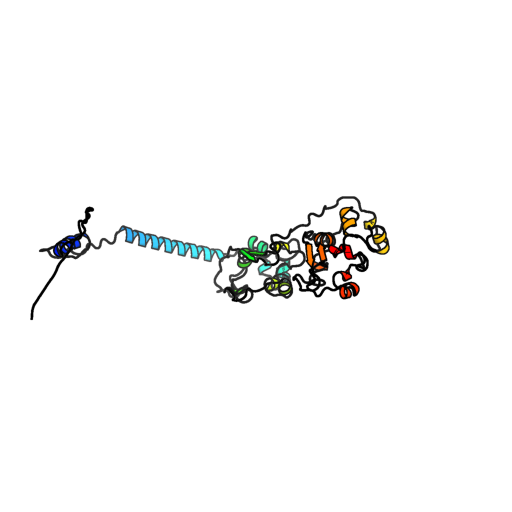240 ? 0.485 18.504 -23.224 1.00 83.19 240 ALA A O 1
ATOM 1816 N N . THR A 1 241 ? -0.212 19.223 -25.219 1.00 80.75 241 THR A N 1
ATOM 1817 C CA . THR A 1 241 ? -1.547 18.598 -25.147 1.00 80.75 241 THR A CA 1
ATOM 1818 C C . THR A 1 241 ? -1.615 17.232 -25.830 1.00 80.75 241 THR A C 1
ATOM 1820 O O . THR A 1 241 ? -2.625 16.535 -25.735 1.00 80.75 241 THR A O 1
ATOM 1823 N N . ALA A 1 242 ? -0.542 16.823 -26.515 1.00 86.62 242 ALA A N 1
ATOM 1824 C CA . ALA A 1 242 ? -0.446 15.549 -27.214 1.00 86.62 242 ALA A CA 1
ATOM 1825 C C . ALA A 1 242 ? 0.864 14.825 -26.883 1.00 86.62 242 ALA A C 1
ATOM 1827 O O . ALA A 1 242 ? 1.943 15.419 -26.881 1.00 86.62 242 ALA A O 1
ATOM 1828 N N . TRP A 1 243 ? 0.778 13.502 -26.700 1.00 85.75 243 TRP A N 1
ATOM 1829 C CA . TRP A 1 243 ? 1.925 12.638 -26.387 1.00 85.75 243 TRP A CA 1
ATOM 1830 C C . TRP A 1 243 ? 3.089 12.802 -27.374 1.00 85.75 243 TRP A C 1
ATOM 1832 O O . TRP A 1 243 ? 4.240 12.932 -26.971 1.00 85.75 243 TRP A O 1
ATOM 1842 N N . LYS A 1 244 ? 2.781 12.873 -28.676 1.00 87.62 244 LYS A N 1
ATOM 1843 C CA . LYS A 1 244 ? 3.773 13.047 -29.750 1.00 87.62 244 LYS A CA 1
ATOM 1844 C C . LYS A 1 244 ? 4.625 14.313 -29.604 1.00 87.62 244 LYS A C 1
ATOM 1846 O O . LYS A 1 244 ? 5.726 14.356 -30.141 1.00 87.62 244 LYS A O 1
ATOM 1851 N N . ASP A 1 245 ? 4.102 15.339 -28.938 1.00 88.94 245 ASP A N 1
ATOM 1852 C CA . ASP A 1 245 ? 4.778 16.620 -28.756 1.00 88.94 245 ASP A CA 1
ATOM 1853 C C . ASP A 1 245 ? 5.487 16.657 -27.401 1.00 88.94 245 ASP A C 1
ATOM 1855 O O . ASP A 1 245 ? 6.637 17.080 -27.342 1.00 88.94 245 ASP A O 1
ATOM 1859 N N . ALA A 1 246 ? 4.880 16.079 -26.358 1.00 87.06 246 ALA A N 1
ATOM 1860 C CA . ALA A 1 246 ? 5.516 15.903 -25.053 1.00 87.06 246 ALA A CA 1
ATOM 1861 C C . ALA A 1 246 ? 6.811 15.075 -25.141 1.00 87.06 246 ALA A C 1
ATOM 1863 O O . ALA A 1 246 ? 7.838 15.470 -24.600 1.00 87.06 246 ALA A O 1
ATOM 1864 N N . VAL A 1 247 ? 6.801 13.962 -25.885 1.00 87.44 247 VAL A N 1
ATOM 1865 C CA . VAL A 1 247 ? 7.977 13.079 -26.019 1.00 87.44 247 VAL A CA 1
ATOM 1866 C C . VAL A 1 247 ? 9.174 13.779 -26.663 1.00 87.44 247 VAL A C 1
ATOM 1868 O O . VAL A 1 247 ? 10.308 13.461 -26.322 1.00 87.44 247 VAL A O 1
ATOM 1871 N N . LYS A 1 248 ? 8.953 14.754 -27.554 1.00 88.88 248 LYS A N 1
ATOM 1872 C CA . LYS A 1 248 ? 10.044 15.527 -28.178 1.00 88.88 248 LYS A CA 1
ATOM 1873 C C . LYS A 1 248 ? 10.760 16.445 -27.184 1.00 88.88 248 LYS A C 1
ATOM 1875 O O . LYS A 1 248 ? 11.874 16.874 -27.461 1.00 88.88 248 LYS A O 1
ATOM 1880 N N . LEU A 1 249 ? 10.098 16.771 -26.075 1.00 89.12 249 LEU A N 1
ATOM 1881 C CA . LEU A 1 249 ? 10.595 17.664 -25.031 1.00 89.12 249 LEU A CA 1
ATOM 1882 C C . LEU A 1 249 ? 11.241 16.895 -23.871 1.00 89.12 249 LEU A C 1
ATOM 1884 O O . LEU A 1 249 ? 11.865 17.509 -23.011 1.00 89.12 249 LEU A O 1
ATOM 1888 N N . LEU A 1 250 ? 11.107 15.565 -23.840 1.00 89.19 250 LEU A N 1
ATOM 1889 C CA . LEU A 1 250 ? 11.723 14.717 -22.825 1.00 89.19 250 LEU A CA 1
ATOM 1890 C C . LEU A 1 250 ? 13.150 14.318 -23.229 1.00 89.19 250 LEU A C 1
ATOM 1892 O O . LEU A 1 250 ? 13.403 14.035 -24.405 1.00 89.19 250 LEU A O 1
ATOM 1896 N N . PRO A 1 251 ? 14.083 14.201 -22.267 1.00 90.44 251 PRO A N 1
ATOM 1897 C CA . PRO A 1 251 ? 15.354 13.539 -22.521 1.00 90.44 251 PRO A CA 1
ATOM 1898 C C . PRO A 1 251 ? 15.112 12.091 -22.968 1.00 90.44 251 PRO A C 1
ATOM 1900 O O . PRO A 1 251 ? 14.226 11.410 -22.455 1.00 90.44 251 PRO A O 1
ATOM 1903 N N . GLY A 1 252 ? 15.898 11.613 -23.933 1.00 87.50 252 GLY A N 1
ATOM 1904 C CA . GLY A 1 252 ? 15.773 10.264 -24.488 1.00 87.50 252 GLY A CA 1
ATOM 1905 C C . GLY A 1 252 ? 16.836 9.292 -23.975 1.00 87.50 252 GLY A C 1
ATOM 1906 O O . GLY A 1 252 ? 17.975 9.676 -23.717 1.00 87.50 252 GLY A O 1
ATOM 1907 N N . ALA A 1 253 ? 16.481 8.011 -23.902 1.00 82.38 253 ALA A N 1
ATOM 1908 C CA . ALA A 1 253 ? 17.392 6.895 -23.685 1.00 82.38 253 ALA A CA 1
ATOM 1909 C C . ALA A 1 253 ? 16.898 5.631 -24.401 1.00 82.38 253 ALA A C 1
ATOM 1911 O O . ALA A 1 253 ? 15.732 5.257 -24.292 1.00 82.38 253 ALA A O 1
ATOM 1912 N N . ALA A 1 254 ? 17.802 4.950 -25.117 1.00 83.69 254 ALA A N 1
ATOM 1913 C CA . ALA A 1 254 ? 17.551 3.650 -25.752 1.00 83.69 254 ALA A CA 1
ATOM 1914 C C . ALA A 1 254 ? 16.194 3.560 -26.492 1.00 83.69 254 ALA A C 1
ATOM 1916 O O . ALA A 1 254 ? 15.418 2.623 -26.301 1.00 83.69 254 ALA A O 1
ATOM 1917 N N . GLY A 1 255 ? 15.899 4.562 -27.327 1.00 82.62 255 GLY A N 1
ATOM 1918 C CA . GLY A 1 255 ? 14.702 4.595 -28.173 1.00 82.62 255 GLY A CA 1
ATOM 1919 C C . GLY A 1 255 ? 13.395 5.006 -27.483 1.00 82.62 255 GLY A C 1
ATOM 1920 O O . GLY A 1 255 ? 12.345 4.892 -28.105 1.00 82.62 255 GLY A O 1
ATOM 1921 N N . GLY A 1 256 ? 13.429 5.498 -26.240 1.00 87.12 256 GLY A N 1
ATOM 1922 C CA . GLY A 1 256 ? 12.259 6.077 -25.568 1.00 87.12 256 GLY A CA 1
ATOM 1923 C C . GLY A 1 256 ? 12.625 7.184 -24.570 1.00 87.12 256 GLY A C 1
ATOM 1924 O O . GLY A 1 256 ? 13.800 7.529 -24.459 1.00 87.12 256 GLY A O 1
ATOM 1925 N N . PRO A 1 257 ? 11.647 7.758 -23.849 1.00 90.19 257 PRO A N 1
ATOM 1926 C CA . PRO A 1 257 ? 11.910 8.779 -22.836 1.00 90.19 257 PRO A CA 1
ATOM 1927 C C . PRO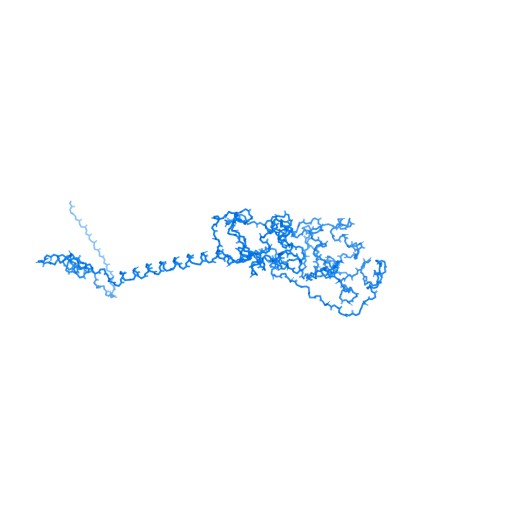 A 1 257 ? 12.705 8.247 -21.634 1.00 90.19 257 PRO A C 1
ATOM 1929 O O . PRO A 1 257 ? 12.468 7.130 -21.160 1.00 90.19 257 PRO A O 1
ATOM 1932 N N . ASP A 1 258 ? 13.610 9.075 -21.112 1.00 89.94 258 ASP A N 1
ATOM 1933 C CA . ASP A 1 258 ? 14.324 8.873 -19.850 1.00 89.94 258 ASP A CA 1
ATOM 1934 C C . ASP A 1 258 ? 13.657 9.684 -18.729 1.00 89.94 258 ASP A C 1
ATOM 1936 O O . ASP A 1 258 ? 14.022 10.822 -18.433 1.00 89.94 258 ASP A O 1
ATOM 1940 N N . TRP A 1 259 ? 12.648 9.081 -18.103 1.00 88.75 259 TRP A N 1
ATOM 1941 C CA . TRP A 1 259 ? 11.872 9.699 -17.026 1.00 88.75 259 TRP A CA 1
ATOM 1942 C C . TRP A 1 259 ? 12.718 10.084 -15.808 1.00 88.75 259 TRP A C 1
ATOM 1944 O O . TRP A 1 259 ? 12.501 11.139 -15.222 1.00 88.75 259 TRP A O 1
ATOM 1954 N N . ALA A 1 260 ? 13.705 9.261 -15.445 1.00 85.75 260 ALA A N 1
ATOM 1955 C CA . ALA A 1 260 ? 14.569 9.528 -14.298 1.00 85.75 260 ALA A CA 1
ATOM 1956 C C . ALA A 1 260 ? 15.424 10.781 -14.534 1.00 85.75 260 ALA A C 1
ATOM 1958 O O . ALA A 1 260 ? 15.544 11.635 -13.650 1.00 85.75 260 ALA A O 1
ATOM 1959 N N . LYS A 1 261 ? 15.962 10.925 -15.752 1.00 87.69 261 LYS A N 1
ATOM 1960 C CA . LYS A 1 261 ? 16.690 12.128 -16.155 1.00 87.69 261 LYS A CA 1
ATOM 1961 C C . LYS A 1 261 ? 15.770 13.351 -16.205 1.00 87.69 261 LYS A C 1
ATOM 1963 O O . LYS A 1 261 ? 16.137 14.387 -15.669 1.00 87.69 261 LYS A O 1
ATOM 1968 N N . ALA A 1 262 ? 14.562 13.208 -16.757 1.00 88.38 262 ALA A N 1
ATOM 1969 C CA . ALA A 1 262 ? 13.579 14.293 -16.821 1.00 88.38 262 ALA A CA 1
ATOM 1970 C C . ALA A 1 262 ? 13.217 14.851 -15.433 1.00 88.38 262 ALA A C 1
ATOM 1972 O O . ALA A 1 262 ? 13.087 16.061 -15.282 1.00 88.38 262 ALA A O 1
ATOM 1973 N N . LEU A 1 263 ? 13.091 13.983 -14.426 1.00 83.06 263 LEU A N 1
ATOM 1974 C CA . LEU A 1 263 ? 12.865 14.387 -13.035 1.00 83.06 263 LEU A CA 1
ATOM 1975 C C . LEU A 1 263 ? 14.083 15.087 -12.435 1.00 83.06 263 LEU A C 1
ATOM 1977 O O . LEU A 1 263 ? 13.958 16.153 -11.848 1.00 83.06 263 LEU A O 1
ATOM 1981 N N . THR A 1 264 ? 15.264 14.485 -12.594 1.00 83.06 264 THR A N 1
ATOM 1982 C CA . THR A 1 264 ? 16.510 15.009 -12.009 1.00 83.06 264 THR A CA 1
ATOM 1983 C C . THR A 1 264 ? 16.873 16.382 -12.572 1.00 83.06 264 THR A C 1
ATOM 1985 O O . THR A 1 264 ? 17.389 17.228 -11.851 1.00 83.06 264 THR A O 1
ATOM 1988 N N . GLU A 1 265 ? 16.598 16.608 -13.856 1.00 85.69 265 GLU A N 1
ATOM 1989 C CA . GLU A 1 265 ? 16.849 17.879 -14.541 1.00 85.69 265 GLU A CA 1
ATOM 1990 C C . GLU A 1 265 ? 15.699 18.891 -14.386 1.00 85.69 265 GLU A C 1
ATOM 1992 O O . GLU A 1 265 ? 15.781 19.980 -14.948 1.00 85.69 265 GLU A O 1
ATOM 1997 N N . GLY A 1 266 ? 14.624 18.550 -13.663 1.00 80.94 266 GLY A N 1
ATOM 1998 C CA . GLY A 1 266 ? 13.472 19.440 -13.475 1.00 80.94 266 GLY A CA 1
ATOM 1999 C C . GLY A 1 266 ? 12.672 19.709 -14.755 1.00 80.94 266 GLY A C 1
ATOM 2000 O O . GLY A 1 266 ? 11.955 20.697 -14.843 1.00 80.94 266 GLY A O 1
ATOM 2001 N N . VAL A 1 267 ? 12.777 18.848 -15.773 1.00 85.31 267 VAL A N 1
ATOM 2002 C CA . VAL A 1 267 ? 12.005 18.981 -17.023 1.00 85.31 267 VAL A CA 1
ATOM 2003 C C . VAL A 1 267 ? 10.515 18.751 -16.761 1.00 85.31 267 VAL A C 1
ATOM 2005 O O . VAL A 1 267 ? 9.674 19.376 -17.405 1.00 85.31 267 VAL A O 1
ATOM 2008 N N . ILE A 1 268 ? 10.184 17.865 -15.817 1.00 82.44 268 ILE A N 1
ATOM 2009 C CA . ILE A 1 268 ? 8.809 17.545 -15.418 1.00 82.44 268 ILE A CA 1
ATOM 2010 C C . ILE A 1 268 ? 8.616 17.697 -13.909 1.00 82.44 268 ILE A C 1
ATOM 2012 O O . ILE A 1 268 ? 9.474 17.291 -13.130 1.00 82.44 268 ILE A O 1
ATOM 2016 N N . ALA A 1 269 ? 7.431 18.168 -13.522 1.00 77.94 269 ALA A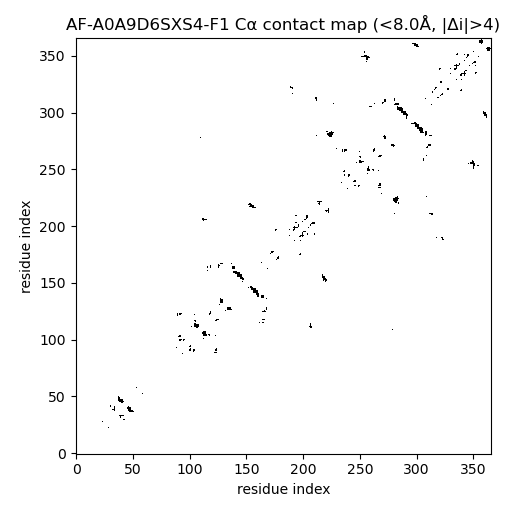 N 1
ATOM 2017 C CA . ALA A 1 269 ? 6.922 18.150 -12.154 1.00 77.94 269 ALA A CA 1
ATOM 2018 C C . ALA A 1 269 ? 5.630 17.306 -12.115 1.00 77.94 269 ALA A C 1
ATOM 2020 O O . ALA A 1 269 ? 4.541 17.805 -12.417 1.00 77.94 269 ALA A O 1
ATOM 2021 N N . PRO A 1 270 ? 5.719 15.988 -11.850 1.00 76.38 270 PRO A N 1
ATOM 2022 C CA . PRO A 1 270 ? 4.548 15.121 -11.857 1.00 76.38 270 PRO A CA 1
ATOM 2023 C C . PRO A 1 270 ? 3.562 15.509 -10.760 1.00 76.38 270 PRO A C 1
ATOM 2025 O O . PRO A 1 270 ? 3.934 15.702 -9.606 1.00 76.38 270 PRO A O 1
ATOM 2028 N N . ARG A 1 271 ? 2.278 15.550 -11.117 1.00 73.75 271 ARG A N 1
ATOM 2029 C CA . ARG A 1 271 ? 1.195 15.660 -10.137 1.00 73.75 271 ARG A CA 1
ATOM 2030 C C . ARG A 1 271 ? 1.035 14.341 -9.381 1.00 73.75 271 ARG A C 1
ATOM 2032 O O . ARG A 1 271 ? 1.321 13.276 -9.927 1.00 73.75 271 ARG A O 1
ATOM 2039 N N . ALA A 1 272 ? 0.475 14.414 -8.176 1.00 68.50 272 ALA A N 1
ATOM 2040 C CA . ALA A 1 272 ? 0.075 13.260 -7.369 1.00 68.50 272 ALA A CA 1
ATOM 2041 C C . ALA A 1 272 ? -0.797 12.240 -8.128 1.00 68.50 272 ALA A C 1
ATOM 2043 O O . ALA A 1 272 ? -0.684 11.032 -7.924 1.00 68.50 272 ALA A O 1
ATOM 2044 N N . GLY A 1 273 ? -1.640 12.716 -9.046 1.00 70.62 273 GLY A N 1
ATOM 2045 C CA . GLY A 1 273 ? -2.470 11.871 -9.891 1.00 70.62 273 GLY A CA 1
ATOM 2046 C C . GLY A 1 273 ? -3.192 12.650 -10.985 1.00 70.62 273 GLY A C 1
ATOM 2047 O O . GLY A 1 273 ? -2.974 13.846 -11.191 1.00 70.62 273 GLY A O 1
ATOM 2048 N N . ALA A 1 274 ? -4.056 11.948 -11.720 1.00 73.81 274 ALA A N 1
ATOM 2049 C CA . ALA A 1 274 ? -4.912 12.564 -12.733 1.00 73.81 274 ALA A CA 1
ATOM 2050 C C . ALA A 1 274 ? -6.036 13.412 -12.108 1.00 73.81 274 ALA A C 1
ATOM 2052 O O . ALA A 1 274 ? -6.424 14.427 -12.688 1.00 73.81 274 ALA A O 1
ATOM 2053 N N . ASP A 1 275 ? -6.531 13.002 -10.935 1.00 72.50 275 ASP A N 1
ATOM 2054 C CA . ASP A 1 275 ? -7.478 13.772 -10.131 1.00 72.50 275 ASP A CA 1
ATOM 2055 C C . ASP A 1 275 ? -6.749 14.958 -9.470 1.00 72.50 275 ASP A C 1
ATOM 2057 O O . ASP A 1 275 ? -5.740 14.739 -8.796 1.00 72.50 275 ASP A O 1
ATOM 2061 N N . PRO A 1 276 ? -7.234 16.206 -9.618 1.00 70.62 276 PRO A N 1
ATOM 2062 C CA . PRO A 1 276 ? -6.691 17.366 -8.909 1.00 70.62 276 PRO A CA 1
ATOM 2063 C C . PRO A 1 276 ? -6.665 17.240 -7.379 1.00 70.62 276 PRO A C 1
ATOM 2065 O O . PRO A 1 276 ? -5.947 17.996 -6.732 1.00 70.62 276 PRO A O 1
ATOM 2068 N N . LYS A 1 277 ? -7.461 16.335 -6.800 1.00 71.69 277 LYS A N 1
ATOM 2069 C CA . LYS A 1 277 ? -7.512 16.051 -5.358 1.00 71.69 277 LYS A CA 1
ATOM 2070 C C . LYS A 1 277 ? -6.642 14.866 -4.938 1.00 71.69 277 LYS A C 1
ATOM 2072 O O . LYS A 1 277 ? -6.697 14.476 -3.776 1.00 71.69 277 LYS A O 1
ATOM 2077 N N . ALA A 1 278 ? -5.904 14.253 -5.863 1.00 70.69 278 ALA A N 1
ATOM 2078 C CA . ALA A 1 278 ? -5.004 13.162 -5.520 1.00 70.69 278 ALA A CA 1
ATOM 2079 C C . ALA A 1 278 ? -3.957 13.648 -4.508 1.00 70.69 278 ALA A C 1
ATOM 2081 O O . ALA A 1 278 ? -3.337 14.692 -4.702 1.00 70.69 278 ALA A O 1
ATOM 2082 N N . GLU A 1 279 ? -3.777 12.886 -3.434 1.00 71.62 279 GLU A N 1
ATOM 2083 C CA . GLU A 1 279 ? -2.756 13.152 -2.424 1.00 71.62 279 GLU A CA 1
ATOM 2084 C C . GLU A 1 279 ? -1.396 12.643 -2.907 1.00 71.62 279 GLU A C 1
ATOM 2086 O O . GLU A 1 279 ? -1.311 11.597 -3.559 1.00 71.62 279 GLU A O 1
ATOM 2091 N N . ASP A 1 280 ? -0.326 13.373 -2.589 1.00 71.06 280 ASP A N 1
ATOM 2092 C CA . ASP A 1 280 ? 1.029 12.941 -2.917 1.00 71.06 280 ASP A CA 1
ATOM 2093 C C . ASP A 1 280 ? 1.380 11.646 -2.183 1.00 71.06 280 ASP A C 1
ATOM 2095 O O . ASP A 1 280 ? 1.401 11.574 -0.953 1.00 71.06 280 ASP A O 1
ATOM 2099 N N . GLU A 1 281 ? 1.717 10.619 -2.957 1.00 72.88 281 GLU A N 1
ATOM 2100 C CA . GLU A 1 281 ? 2.288 9.393 -2.419 1.00 72.88 281 GLU A CA 1
ATOM 2101 C C . GLU A 1 281 ? 3.806 9.530 -2.237 1.00 72.88 281 GLU A C 1
ATOM 2103 O O . GLU A 1 281 ? 4.470 10.148 -3.076 1.00 72.88 281 GLU A O 1
ATOM 2108 N N . PRO A 1 282 ? 4.380 8.926 -1.179 1.00 73.88 282 PRO A N 1
ATOM 2109 C CA . PRO A 1 282 ? 5.804 8.995 -0.892 1.00 73.88 282 PRO A CA 1
ATOM 2110 C C . PRO A 1 282 ? 6.659 8.435 -2.029 1.00 73.88 282 PRO A C 1
ATOM 2112 O O . PRO A 1 282 ? 6.420 7.330 -2.518 1.00 73.88 282 PRO A O 1
ATOM 2115 N N . VAL A 1 283 ? 7.732 9.156 -2.377 1.00 78.38 283 VAL A N 1
ATOM 2116 C CA . VAL A 1 283 ? 8.825 8.574 -3.161 1.00 78.38 283 VAL A CA 1
ATOM 2117 C C . VAL A 1 283 ? 9.430 7.472 -2.308 1.00 78.38 283 VAL A C 1
ATOM 2119 O O . VAL A 1 283 ? 9.981 7.731 -1.241 1.00 78.38 283 VAL A O 1
ATOM 2122 N N . PHE A 1 284 ? 9.276 6.234 -2.757 1.00 79.56 284 PHE A N 1
ATOM 2123 C CA . PHE A 1 284 ? 9.585 5.056 -1.973 1.00 79.56 284 PHE A CA 1
ATOM 2124 C C . PHE A 1 284 ? 11.023 4.596 -2.253 1.00 79.56 284 PHE A C 1
ATOM 2126 O O . PHE A 1 284 ? 11.291 4.063 -3.333 1.00 79.56 284 PHE A O 1
ATOM 2133 N N . PRO A 1 285 ? 11.976 4.774 -1.317 1.00 77.94 285 PRO A N 1
ATOM 2134 C CA . PRO A 1 285 ? 13.394 4.528 -1.564 1.00 77.94 285 PRO A CA 1
ATOM 2135 C C . PRO A 1 285 ? 13.744 3.049 -1.333 1.00 77.94 285 PRO A C 1
ATOM 2137 O O . PRO A 1 285 ? 14.557 2.713 -0.471 1.00 77.94 285 PRO A O 1
ATOM 2140 N N . LEU A 1 286 ? 13.088 2.146 -2.069 1.00 83.50 286 LEU A N 1
ATOM 2141 C CA . LEU A 1 286 ? 13.351 0.709 -2.012 1.00 83.50 286 LEU A CA 1
ATOM 2142 C C . LEU A 1 286 ? 13.791 0.168 -3.369 1.00 83.50 286 LEU A C 1
ATOM 2144 O O . LEU A 1 286 ? 13.019 0.143 -4.327 1.00 83.50 286 LEU A O 1
ATOM 2148 N N . ASP A 1 287 ? 14.976 -0.421 -3.399 1.00 87.94 287 ASP A N 1
ATOM 2149 C CA . ASP A 1 287 ? 15.421 -1.197 -4.545 1.00 87.94 287 ASP A CA 1
ATOM 2150 C C . ASP A 1 287 ? 15.081 -2.672 -4.336 1.00 87.94 287 ASP A C 1
ATOM 2152 O O . ASP A 1 287 ? 15.437 -3.287 -3.327 1.00 87.94 287 ASP A O 1
ATOM 2156 N N . VAL A 1 288 ? 14.388 -3.259 -5.308 1.00 88.56 288 VAL A N 1
ATOM 2157 C CA . VAL A 1 288 ? 14.096 -4.691 -5.332 1.00 88.56 288 VAL A CA 1
ATOM 2158 C C . VAL A 1 288 ? 15.076 -5.373 -6.268 1.00 88.56 288 VAL A C 1
ATOM 2160 O O . VAL A 1 288 ? 15.144 -5.061 -7.454 1.00 88.56 288 VAL A O 1
ATOM 2163 N N . THR A 1 289 ? 15.827 -6.334 -5.734 1.00 90.75 289 THR A N 1
ATOM 2164 C CA . THR A 1 289 ? 16.690 -7.196 -6.544 1.00 90.75 289 THR A CA 1
ATOM 2165 C C . THR A 1 289 ? 15.955 -8.490 -6.873 1.00 90.75 289 THR A C 1
ATOM 2167 O O . THR A 1 289 ? 15.613 -9.261 -5.977 1.00 90.75 289 THR A O 1
ATOM 2170 N N . LEU A 1 290 ? 15.733 -8.741 -8.161 1.00 90.69 290 LEU A N 1
ATOM 2171 C CA . LEU A 1 290 ? 15.182 -9.992 -8.672 1.00 90.69 290 LEU A CA 1
ATOM 2172 C C . LEU A 1 290 ? 16.344 -10.880 -9.120 1.00 90.69 290 LEU A C 1
ATOM 2174 O O . LEU A 1 290 ? 17.112 -10.497 -10.001 1.00 90.69 290 LEU A O 1
ATOM 2178 N N . VAL A 1 291 ? 16.489 -12.055 -8.512 1.00 89.69 291 VAL A N 1
ATOM 2179 C CA . VAL A 1 291 ? 17.577 -12.995 -8.817 1.00 89.69 291 VAL A CA 1
ATOM 2180 C C . VAL A 1 291 ? 16.987 -14.221 -9.517 1.00 89.69 291 VAL A C 1
ATOM 2182 O O . VAL A 1 291 ? 16.239 -14.963 -8.877 1.00 89.69 291 VAL A O 1
ATOM 2185 N N . PRO A 1 292 ? 17.287 -14.449 -10.809 1.00 87.19 292 PRO A N 1
ATOM 2186 C CA . PRO A 1 292 ? 16.920 -15.688 -11.488 1.00 87.19 292 PRO A CA 1
ATOM 2187 C C . PRO A 1 292 ? 17.585 -16.887 -10.803 1.00 87.19 292 PRO A C 1
ATOM 2189 O O . PRO A 1 292 ? 18.776 -16.840 -10.490 1.00 87.19 292 PRO A O 1
ATOM 2192 N N . ALA A 1 293 ? 16.823 -17.953 -10.553 1.00 85.06 293 ALA A N 1
ATOM 2193 C CA . ALA A 1 293 ? 17.323 -19.138 -9.849 1.00 85.06 293 ALA A CA 1
ATOM 2194 C C . ALA A 1 293 ? 18.371 -19.912 -10.669 1.00 85.06 293 ALA A C 1
ATOM 2196 O O . ALA A 1 293 ? 19.296 -20.496 -10.113 1.00 85.06 293 ALA A O 1
ATOM 2197 N N . ASP A 1 294 ? 18.215 -19.900 -11.988 1.00 87.00 294 ASP A N 1
ATOM 2198 C CA . ASP A 1 294 ? 19.065 -20.551 -12.979 1.00 87.00 294 ASP A CA 1
ATOM 2199 C C . ASP A 1 294 ? 20.311 -19.727 -13.332 1.00 87.00 294 ASP A C 1
ATOM 2201 O O . ASP A 1 294 ? 21.357 -20.295 -13.642 1.00 87.00 294 ASP A O 1
ATOM 2205 N N . ASN A 1 295 ? 20.223 -18.395 -13.263 1.00 87.44 295 ASN A N 1
ATOM 2206 C CA . ASN A 1 295 ? 21.339 -17.512 -13.591 1.00 87.44 295 ASN A CA 1
ATOM 2207 C C . ASN A 1 295 ? 21.420 -16.276 -12.670 1.00 87.44 295 ASN A C 1
ATOM 2209 O O . ASN A 1 295 ? 21.035 -15.168 -13.061 1.00 87.44 295 ASN A O 1
ATOM 2213 N N . PRO A 1 296 ? 21.982 -16.429 -11.455 1.00 90.75 296 PRO A N 1
ATOM 2214 C CA . PRO A 1 296 ? 22.066 -15.344 -10.478 1.00 90.75 296 PRO A CA 1
ATOM 2215 C C . PRO A 1 296 ? 22.897 -14.137 -10.933 1.00 90.75 296 PRO A C 1
ATOM 2217 O O . PRO A 1 296 ? 22.672 -13.019 -10.463 1.00 90.75 296 PRO A O 1
ATOM 2220 N N . ALA A 1 297 ? 23.855 -14.338 -11.848 1.00 90.12 297 ALA A N 1
ATOM 2221 C CA . ALA A 1 297 ? 24.676 -13.258 -12.394 1.00 90.12 297 ALA A CA 1
ATOM 2222 C C . ALA A 1 297 ? 23.828 -12.240 -13.175 1.00 90.12 297 ALA A C 1
ATOM 2224 O O . ALA A 1 297 ? 24.111 -11.045 -13.143 1.00 90.12 297 ALA A O 1
ATOM 2225 N N . PHE A 1 298 ? 22.736 -12.695 -13.792 1.00 91.12 298 PHE A N 1
ATOM 2226 C CA . PHE A 1 298 ? 21.781 -11.867 -14.529 1.00 91.12 298 PHE A CA 1
ATOM 2227 C C . PHE A 1 298 ? 20.679 -11.273 -13.641 1.00 91.12 298 PHE A C 1
ATOM 2229 O O . PHE A 1 298 ? 19.581 -10.980 -14.121 1.00 91.12 298 PHE A O 1
ATOM 2236 N N . LYS A 1 299 ? 20.961 -11.044 -12.352 1.00 93.50 299 LYS A N 1
ATOM 2237 C CA . LYS A 1 299 ? 20.039 -10.337 -11.455 1.00 93.50 299 LYS A CA 1
ATOM 2238 C C . LYS A 1 299 ? 19.585 -8.997 -12.041 1.00 93.50 299 LYS A C 1
ATOM 2240 O O . LYS A 1 299 ? 20.345 -8.314 -12.728 1.00 93.50 299 LYS A O 1
ATOM 2245 N N . VAL A 1 300 ? 18.355 -8.618 -11.725 1.00 93.94 300 VAL A N 1
ATOM 2246 C CA . VAL A 1 300 ? 17.750 -7.338 -12.094 1.00 93.94 300 VAL A CA 1
ATOM 2247 C C . VAL A 1 300 ? 17.606 -6.480 -10.852 1.00 93.94 300 VAL A C 1
ATOM 2249 O O . VAL A 1 300 ? 17.215 -6.987 -9.802 1.00 93.94 300 VAL A O 1
ATOM 2252 N N . VAL A 1 301 ? 17.887 -5.186 -10.973 1.00 92.75 301 VAL A N 1
ATOM 2253 C CA . VAL A 1 301 ? 17.590 -4.203 -9.926 1.00 92.75 301 VAL A CA 1
ATOM 2254 C C . VAL A 1 301 ? 16.448 -3.313 -10.401 1.00 92.75 301 VAL A C 1
ATOM 2256 O O . VAL A 1 301 ? 16.522 -2.708 -11.468 1.00 92.75 301 VAL A O 1
ATOM 2259 N N . PHE A 1 302 ? 15.384 -3.254 -9.607 1.00 92.81 302 PHE A N 1
ATOM 2260 C CA . PHE A 1 302 ? 14.236 -2.384 -9.819 1.00 92.81 302 PHE A CA 1
ATOM 2261 C C . PHE A 1 302 ? 14.206 -1.292 -8.739 1.00 92.81 302 PHE A C 1
ATOM 2263 O O . PHE A 1 302 ? 13.934 -1.613 -7.578 1.00 92.81 302 PHE A O 1
ATOM 2270 N N . PRO A 1 303 ? 14.454 -0.019 -9.093 1.00 91.12 303 PRO A N 1
ATOM 2271 C CA . PRO A 1 303 ? 14.417 1.074 -8.131 1.00 91.12 303 PRO A CA 1
ATOM 2272 C C . PRO A 1 303 ? 13.003 1.646 -7.983 1.00 91.12 303 PRO A C 1
ATOM 2274 O O . PRO A 1 303 ? 12.486 2.270 -8.916 1.00 91.12 303 PRO A O 1
ATOM 2277 N N . HIS A 1 304 ? 12.370 1.499 -6.812 1.00 89.25 304 HIS A N 1
ATOM 2278 C CA . HIS A 1 304 ? 11.058 2.117 -6.571 1.00 89.25 304 HIS A CA 1
ATOM 2279 C C . HIS A 1 304 ? 11.136 3.638 -6.600 1.00 89.25 304 HIS A C 1
ATOM 2281 O O . HIS A 1 304 ? 10.199 4.254 -7.093 1.00 89.25 304 HIS A O 1
ATOM 2287 N N . GLY A 1 305 ? 12.229 4.253 -6.137 1.00 86.25 305 GLY A N 1
ATOM 2288 C CA . GLY A 1 305 ? 12.327 5.714 -6.056 1.00 86.25 305 GLY A CA 1
ATOM 2289 C C . GLY A 1 305 ? 12.114 6.382 -7.416 1.00 86.25 305 GLY A C 1
ATOM 2290 O O . GLY A 1 305 ? 11.285 7.276 -7.546 1.00 86.25 305 GLY A O 1
ATOM 2291 N N . ALA A 1 306 ? 12.757 5.861 -8.465 1.00 86.62 306 ALA A N 1
ATOM 2292 C CA . ALA A 1 306 ? 12.608 6.382 -9.825 1.00 86.62 306 ALA A CA 1
ATOM 2293 C C . ALA A 1 306 ? 11.190 6.203 -10.402 1.00 86.62 306 ALA A C 1
ATOM 2295 O O . ALA A 1 306 ? 10.776 6.983 -11.253 1.00 86.62 306 ALA A O 1
ATOM 2296 N N . HIS A 1 307 ? 10.443 5.189 -9.951 1.00 89.25 307 HIS A N 1
ATOM 2297 C CA . HIS A 1 307 ? 9.087 4.911 -10.434 1.00 89.25 307 HIS A CA 1
ATOM 2298 C C . HIS A 1 307 ? 8.021 5.639 -9.607 1.00 89.25 307 HIS A C 1
ATOM 2300 O O . HIS A 1 307 ? 7.116 6.242 -10.166 1.00 89.25 307 HIS A O 1
ATOM 2306 N N . THR A 1 308 ? 8.145 5.638 -8.284 1.00 86.31 308 THR A N 1
ATOM 2307 C CA . THR A 1 308 ? 7.217 6.298 -7.347 1.00 86.31 308 THR A CA 1
ATOM 2308 C C . THR A 1 308 ? 7.357 7.822 -7.338 1.00 86.31 308 THR A C 1
ATOM 2310 O O . THR A 1 308 ? 6.460 8.544 -6.908 1.00 86.31 308 THR A O 1
ATOM 2313 N N . ALA A 1 309 ? 8.444 8.344 -7.911 1.00 82.12 309 ALA A N 1
ATOM 2314 C CA . ALA A 1 309 ? 8.554 9.760 -8.237 1.00 82.12 309 ALA A CA 1
ATOM 2315 C C . ALA A 1 309 ? 7.542 10.221 -9.302 1.00 82.12 309 ALA A C 1
ATOM 2317 O O . ALA A 1 309 ? 7.171 11.390 -9.296 1.00 82.12 309 ALA A O 1
ATOM 2318 N N . VAL A 1 310 ? 7.075 9.325 -10.181 1.00 81.31 310 VAL A N 1
ATOM 2319 C CA . VAL A 1 310 ? 6.154 9.646 -11.294 1.00 81.31 310 VAL A CA 1
ATOM 2320 C C . VAL A 1 310 ? 4.833 8.884 -11.256 1.00 81.31 310 VAL A C 1
ATOM 2322 O O . VAL A 1 310 ? 3.872 9.314 -11.888 1.00 81.31 310 VAL A O 1
ATOM 2325 N N . LEU A 1 311 ? 4.771 7.753 -10.555 1.00 85.56 311 LEU A N 1
ATOM 2326 C CA . LEU A 1 311 ? 3.626 6.846 -10.532 1.00 85.56 311 LEU A CA 1
ATOM 2327 C C . LEU A 1 311 ? 3.190 6.557 -9.097 1.00 85.56 311 LEU A C 1
ATOM 2329 O O . LEU A 1 311 ? 4.012 6.491 -8.188 1.00 85.56 311 LEU A O 1
ATOM 2333 N N . SER A 1 312 ? 1.898 6.305 -8.913 1.00 83.25 312 SER A N 1
ATOM 2334 C CA . SER A 1 312 ? 1.361 5.811 -7.647 1.00 83.25 312 SER A CA 1
ATOM 2335 C C . SER A 1 312 ? 1.587 4.307 -7.480 1.00 83.25 312 SER A C 1
ATOM 2337 O O . SER A 1 312 ? 1.709 3.557 -8.457 1.00 83.25 312 SER A O 1
ATOM 2339 N N . CYS A 1 313 ? 1.549 3.832 -6.238 1.00 82.94 313 CYS A N 1
ATOM 2340 C CA . CYS A 1 313 ? 1.605 2.417 -5.879 1.00 82.94 313 CYS A CA 1
ATOM 2341 C C . CYS A 1 313 ? 0.543 1.603 -6.637 1.00 82.94 313 CYS A C 1
ATOM 2343 O O . CYS A 1 313 ? 0.839 0.524 -7.159 1.00 82.94 313 CYS A O 1
ATOM 2345 N N . ALA A 1 314 ? -0.678 2.147 -6.737 1.00 83.06 314 ALA A N 1
ATOM 2346 C CA . ALA A 1 314 ? -1.828 1.517 -7.390 1.00 83.06 314 ALA A CA 1
ATOM 2347 C C . ALA A 1 314 ? -1.639 1.325 -8.906 1.00 83.06 314 ALA A C 1
ATOM 2349 O O . ALA A 1 314 ? -2.259 0.447 -9.505 1.00 83.06 314 ALA A O 1
ATOM 2350 N N . THR A 1 315 ? -0.740 2.094 -9.531 1.00 86.81 315 THR A N 1
ATOM 2351 C CA . THR A 1 315 ? -0.403 1.915 -10.952 1.00 86.81 315 THR A CA 1
ATOM 2352 C C . THR A 1 315 ? 0.210 0.534 -11.212 1.00 86.81 315 THR A C 1
ATOM 2354 O O . THR A 1 315 ? -0.005 -0.066 -12.267 1.00 86.81 315 THR A O 1
ATOM 2357 N N . CYS A 1 316 ? 0.960 0.009 -10.241 1.00 89.62 316 CYS A N 1
ATOM 2358 C CA . CYS A 1 316 ? 1.689 -1.250 -10.364 1.00 89.62 316 CYS A CA 1
ATOM 2359 C C . CYS A 1 316 ? 1.058 -2.382 -9.549 1.00 89.62 316 CYS A C 1
ATOM 2361 O O . CYS A 1 316 ? 1.005 -3.525 -10.012 1.00 89.62 316 CYS A O 1
ATOM 2363 N N . HIS A 1 317 ? 0.590 -2.089 -8.337 1.00 89.31 317 HIS A N 1
ATOM 2364 C CA . HIS A 1 317 ? 0.154 -3.096 -7.379 1.00 89.31 317 HIS A CA 1
ATOM 2365 C C . HIS A 1 317 ? -1.362 -3.083 -7.158 1.00 89.31 317 HIS A C 1
ATOM 2367 O O . HIS A 1 317 ? -1.944 -2.015 -7.003 1.00 89.31 317 HIS A O 1
ATOM 2373 N N . PRO A 1 318 ? -2.005 -4.263 -7.062 1.00 87.44 318 PRO A N 1
ATOM 2374 C CA . PRO A 1 318 ? -1.455 -5.603 -7.312 1.00 87.44 318 PRO A CA 1
ATOM 2375 C C . PRO A 1 318 ? -1.521 -6.024 -8.797 1.00 87.44 318 PRO A C 1
ATOM 2377 O O . PRO A 1 318 ? -1.203 -7.164 -9.127 1.00 87.44 318 PRO A O 1
ATOM 2380 N N . ALA A 1 319 ? -2.003 -5.147 -9.684 1.00 89.75 319 ALA A N 1
ATOM 2381 C CA . ALA A 1 319 ? -2.439 -5.512 -11.034 1.00 89.75 319 ALA A CA 1
ATOM 2382 C C . ALA A 1 319 ? -1.312 -5.958 -11.985 1.00 89.75 319 ALA A C 1
ATOM 2384 O O . ALA A 1 319 ? -1.552 -6.760 -12.891 1.00 89.75 319 ALA A O 1
ATOM 2385 N N . ILE A 1 320 ? -0.104 -5.411 -11.827 1.00 93.31 320 ILE A N 1
ATOM 2386 C CA . ILE A 1 320 ? 1.081 -5.776 -12.619 1.00 93.31 320 ILE A CA 1
ATOM 2387 C C . ILE A 1 320 ? 2.005 -6.675 -11.800 1.00 93.31 320 ILE A C 1
ATOM 2389 O O . ILE A 1 320 ? 2.493 -7.681 -12.313 1.00 93.31 320 ILE A O 1
ATOM 2393 N N . PHE A 1 321 ? 2.232 -6.305 -10.541 1.00 92.75 321 PHE A N 1
ATOM 2394 C CA . PHE A 1 321 ? 3.147 -6.995 -9.643 1.00 92.75 321 PHE A CA 1
ATOM 2395 C C . PHE A 1 321 ? 2.460 -7.331 -8.328 1.00 92.75 321 PHE A C 1
ATOM 2397 O O . PHE A 1 321 ? 1.735 -6.513 -7.750 1.00 92.75 321 PHE A O 1
ATOM 2404 N N . LYS A 1 322 ? 2.741 -8.512 -7.793 1.00 88.44 322 LYS A N 1
ATOM 2405 C CA . LYS A 1 322 ? 2.330 -8.886 -6.442 1.00 88.44 322 LYS A CA 1
ATOM 2406 C C . LYS A 1 322 ? 3.309 -8.294 -5.439 1.00 88.44 322 LYS A C 1
ATOM 2408 O O . LYS A 1 322 ? 4.519 -8.299 -5.636 1.00 88.44 322 LYS A O 1
ATOM 2413 N N . MET A 1 323 ? 2.792 -7.858 -4.296 1.00 85.62 323 MET A N 1
ATOM 2414 C CA . MET A 1 323 ? 3.610 -7.449 -3.147 1.00 85.62 323 MET A CA 1
ATOM 2415 C C . MET A 1 323 ? 4.132 -8.681 -2.382 1.00 85.62 323 MET A C 1
ATOM 2417 O O . MET A 1 323 ? 3.914 -8.826 -1.180 1.00 85.62 323 MET A O 1
ATOM 2421 N N . ALA A 1 324 ? 4.752 -9.619 -3.102 1.00 78.94 324 ALA A N 1
ATOM 2422 C CA . ALA A 1 324 ? 5.271 -10.875 -2.573 1.00 78.94 324 ALA A CA 1
ATOM 2423 C C . ALA A 1 324 ? 6.528 -11.299 -3.346 1.00 78.94 324 ALA A C 1
ATOM 2425 O O . ALA A 1 324 ? 6.510 -11.397 -4.574 1.00 78.94 324 ALA A O 1
ATOM 2426 N N . ALA A 1 325 ? 7.615 -11.581 -2.624 1.00 75.38 325 ALA A N 1
ATOM 2427 C CA . ALA A 1 325 ? 8.864 -12.040 -3.227 1.00 75.38 325 ALA A CA 1
ATOM 2428 C C . ALA A 1 325 ? 8.649 -13.361 -3.986 1.00 75.38 325 ALA A C 1
ATOM 2430 O O . A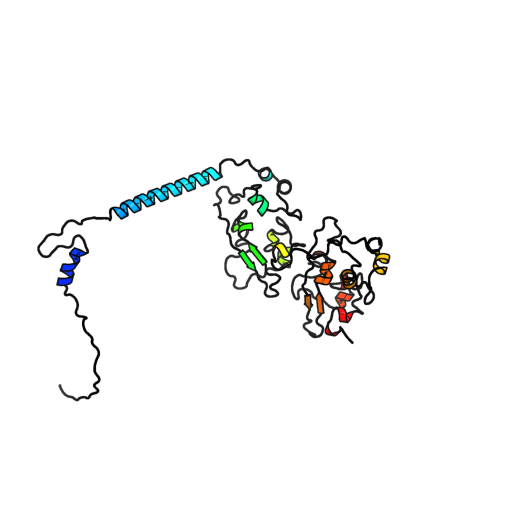LA A 1 325 ? 8.032 -14.286 -3.462 1.00 75.38 325 ALA A O 1
ATOM 2431 N N . GLY A 1 326 ? 9.138 -13.434 -5.228 1.00 77.81 326 GLY A N 1
ATOM 2432 C CA . GLY A 1 326 ? 8.957 -14.606 -6.093 1.00 77.81 326 GLY A CA 1
ATOM 2433 C C . GLY A 1 326 ? 7.508 -14.864 -6.531 1.00 77.81 326 GLY A C 1
ATOM 2434 O O . GLY A 1 326 ? 7.229 -15.913 -7.103 1.00 77.81 326 GLY A O 1
ATOM 2435 N N . GLY A 1 327 ? 6.578 -13.935 -6.275 1.00 80.44 327 GLY A N 1
ATOM 2436 C CA . GLY A 1 327 ? 5.157 -14.111 -6.592 1.00 80.44 327 GLY A CA 1
ATOM 2437 C C . GLY A 1 327 ? 4.816 -14.021 -8.083 1.00 80.44 327 GLY A C 1
ATOM 2438 O O . GLY A 1 327 ? 3.724 -14.449 -8.482 1.00 80.44 327 GLY A O 1
ATOM 2439 N N . ASP A 1 328 ? 5.735 -13.485 -8.891 1.00 90.00 328 ASP A N 1
ATOM 2440 C CA . ASP A 1 328 ? 5.522 -13.159 -10.297 1.00 90.00 328 ASP A CA 1
ATOM 2441 C C . ASP A 1 328 ? 6.505 -13.902 -11.220 1.00 90.00 328 ASP A C 1
ATOM 2443 O O . ASP A 1 328 ? 7.719 -13.724 -11.102 1.00 90.00 328 ASP A O 1
ATOM 2447 N N . PRO A 1 329 ? 6.009 -14.715 -12.173 1.00 90.62 329 PRO A N 1
ATOM 2448 C CA . PRO A 1 329 ? 6.838 -15.414 -13.157 1.00 90.62 329 PRO A CA 1
ATOM 2449 C C . PRO A 1 329 ? 7.283 -14.477 -14.293 1.00 90.62 329 PRO A C 1
ATOM 2451 O O . PRO A 1 329 ? 6.822 -14.606 -15.436 1.00 90.62 329 PRO A O 1
ATOM 2454 N N . ILE A 1 330 ? 8.157 -13.525 -13.960 1.00 92.44 330 ILE A N 1
ATOM 2455 C CA . ILE A 1 330 ? 8.705 -12.512 -14.872 1.00 92.44 330 ILE A CA 1
ATOM 2456 C C . ILE A 1 330 ? 9.759 -13.152 -15.780 1.00 92.44 330 ILE A C 1
ATOM 2458 O O . ILE A 1 330 ? 10.705 -13.776 -15.309 1.00 92.44 330 ILE A O 1
ATOM 2462 N N . THR A 1 331 ? 9.612 -12.975 -17.094 1.00 92.88 331 THR A N 1
ATOM 2463 C CA . THR A 1 331 ? 10.588 -13.432 -18.096 1.00 92.88 331 THR A CA 1
ATOM 2464 C C . THR A 1 331 ? 10.699 -12.408 -19.224 1.00 92.88 331 THR A C 1
ATOM 2466 O O . THR A 1 331 ? 9.746 -11.669 -19.479 1.00 92.88 331 THR A O 1
ATOM 2469 N N . MET A 1 332 ? 11.829 -12.377 -19.938 1.00 92.81 332 MET A N 1
ATOM 2470 C CA . MET A 1 332 ? 11.994 -11.484 -21.094 1.00 92.81 332 MET A CA 1
ATOM 2471 C C . MET A 1 332 ? 10.933 -11.698 -22.188 1.00 92.81 332 MET A C 1
ATOM 2473 O O . MET A 1 332 ? 10.384 -10.699 -22.646 1.00 92.81 332 MET A O 1
ATOM 2477 N N . PRO A 1 333 ? 10.544 -12.937 -22.562 1.00 95.06 333 PRO A N 1
ATOM 2478 C CA . PRO A 1 333 ? 9.433 -13.150 -23.491 1.00 95.06 333 PRO A CA 1
ATOM 2479 C C . PRO A 1 333 ? 8.126 -12.484 -23.048 1.00 95.06 333 PRO A C 1
ATOM 2481 O O . PRO A 1 333 ? 7.464 -11.841 -23.858 1.00 95.06 333 PRO A O 1
ATOM 2484 N N . LYS A 1 334 ? 7.780 -12.562 -21.758 1.00 96.06 334 LYS A N 1
ATOM 2485 C CA . LYS A 1 334 ? 6.587 -11.890 -21.219 1.00 96.06 334 LYS A CA 1
ATOM 2486 C C . LYS A 1 334 ? 6.720 -10.370 -21.210 1.00 96.06 334 LYS A C 1
ATOM 2488 O O . LYS A 1 334 ? 5.763 -9.667 -21.521 1.00 96.06 334 LYS A O 1
ATOM 2493 N N . ILE A 1 335 ? 7.913 -9.854 -20.912 1.00 95.69 335 ILE A N 1
ATOM 2494 C CA . ILE A 1 335 ? 8.205 -8.419 -21.019 1.00 95.69 335 ILE A CA 1
ATOM 2495 C C . ILE A 1 335 ? 8.005 -7.953 -22.467 1.00 95.69 335 ILE A C 1
ATOM 2497 O O . ILE A 1 335 ? 7.312 -6.969 -22.700 1.00 95.69 335 ILE A O 1
ATOM 2501 N N . TYR A 1 336 ? 8.520 -8.680 -23.458 1.00 94.88 336 TYR A N 1
ATOM 2502 C CA . TYR A 1 336 ? 8.299 -8.343 -24.867 1.00 94.88 336 TYR A CA 1
ATOM 2503 C C . TYR A 1 336 ? 6.833 -8.488 -25.300 1.00 94.88 336 TYR A C 1
ATOM 2505 O O . TYR A 1 336 ? 6.375 -7.727 -26.148 1.00 94.88 336 TYR A O 1
ATOM 2513 N N . ALA A 1 337 ? 6.073 -9.391 -24.676 1.00 95.69 337 ALA A N 1
ATOM 2514 C CA . ALA A 1 337 ? 4.627 -9.513 -24.867 1.00 95.69 337 ALA A CA 1
ATOM 2515 C C . ALA A 1 337 ? 3.809 -8.391 -24.187 1.00 95.69 337 ALA A C 1
ATOM 2517 O O . ALA A 1 337 ? 2.585 -8.346 -24.320 1.00 95.69 337 ALA A O 1
ATOM 2518 N N . GLY A 1 338 ? 4.455 -7.458 -23.480 1.00 94.69 338 GLY A N 1
ATOM 2519 C CA . GLY A 1 338 ? 3.794 -6.326 -22.830 1.00 94.69 338 GLY A CA 1
ATOM 2520 C C . GLY A 1 338 ? 3.276 -6.613 -21.417 1.00 94.69 338 GLY A C 1
ATOM 2521 O O . GLY A 1 338 ? 2.427 -5.869 -20.916 1.00 94.69 338 GLY A O 1
ATOM 2522 N N . GLU A 1 339 ? 3.764 -7.671 -20.772 1.00 96.19 339 GLU A N 1
ATOM 2523 C CA . GLU A 1 339 ? 3.518 -7.977 -19.360 1.00 96.19 339 GLU A CA 1
ATOM 2524 C C . GLU A 1 339 ? 4.627 -7.396 -18.464 1.00 96.19 339 GLU A C 1
ATOM 2526 O O . GLU A 1 339 ? 5.727 -7.082 -18.926 1.00 96.19 339 GLU A O 1
ATOM 2531 N N . TYR A 1 340 ? 4.357 -7.268 -17.159 1.00 95.62 340 TYR A N 1
ATOM 2532 C CA . TYR A 1 340 ? 5.318 -6.770 -16.163 1.00 95.62 340 TYR A CA 1
ATOM 2533 C C . TYR A 1 340 ? 5.958 -5.437 -16.580 1.00 95.62 340 TYR A C 1
ATOM 2535 O O . TYR A 1 340 ? 5.247 -4.483 -16.887 1.00 95.62 340 TYR A O 1
ATOM 2543 N N . CYS A 1 341 ? 7.291 -5.369 -16.652 1.00 95.06 341 CYS A N 1
ATOM 2544 C CA . CYS A 1 341 ? 8.037 -4.190 -17.093 1.00 95.06 341 CYS A CA 1
ATOM 2545 C C . CYS A 1 341 ? 7.606 -3.722 -18.498 1.00 95.06 341 CYS A C 1
ATOM 2547 O O . CYS A 1 341 ? 7.576 -2.524 -18.774 1.00 95.06 341 CYS A O 1
ATOM 2549 N N . GLY A 1 342 ? 7.212 -4.656 -19.370 1.00 95.44 342 GLY A N 1
ATOM 2550 C CA . GLY A 1 342 ? 6.751 -4.391 -20.734 1.00 95.44 342 GLY A CA 1
ATOM 2551 C C . GLY A 1 342 ? 5.387 -3.708 -20.831 1.00 95.44 342 GLY A C 1
ATOM 2552 O O . GLY A 1 342 ? 5.002 -3.243 -21.906 1.00 95.44 342 GLY A O 1
ATOM 2553 N N . ARG A 1 343 ? 4.651 -3.591 -19.715 1.00 95.88 343 ARG A N 1
ATOM 2554 C CA . ARG A 1 343 ? 3.452 -2.738 -19.646 1.00 95.88 343 ARG A CA 1
ATOM 2555 C C . ARG A 1 343 ? 3.795 -1.292 -20.014 1.00 95.88 343 ARG A C 1
ATOM 2557 O O . ARG A 1 343 ? 2.981 -0.641 -20.664 1.00 95.88 343 ARG A O 1
ATOM 2564 N N . CYS A 1 344 ? 5.002 -0.840 -19.657 1.00 94.56 344 CYS A N 1
ATOM 2565 C CA . CYS A 1 344 ? 5.466 0.531 -19.869 1.00 94.56 344 CYS A CA 1
ATOM 2566 C C . CYS A 1 344 ? 6.722 0.614 -20.753 1.00 94.56 344 CYS A C 1
ATOM 2568 O O . CYS A 1 344 ? 6.765 1.421 -21.688 1.00 94.56 344 CYS A O 1
ATOM 2570 N N . HIS A 1 345 ? 7.739 -0.210 -20.493 1.00 94.12 345 HIS A N 1
ATOM 2571 C CA . HIS A 1 345 ? 8.986 -0.194 -21.257 1.00 94.12 345 HIS A CA 1
ATOM 2572 C C . HIS A 1 345 ? 8.768 -0.712 -22.682 1.00 94.12 345 HIS A C 1
ATOM 2574 O O . HIS A 1 345 ? 8.327 -1.841 -22.886 1.00 94.12 345 HIS A O 1
ATOM 2580 N N . GLY A 1 346 ? 9.084 0.135 -23.664 1.00 90.00 346 GLY A N 1
ATOM 2581 C CA . GLY A 1 346 ? 8.819 -0.080 -25.087 1.00 90.00 346 GLY A CA 1
ATOM 2582 C C . GLY A 1 346 ? 7.482 0.467 -25.592 1.00 90.00 346 GLY A C 1
ATOM 2583 O O . GLY A 1 346 ? 7.207 0.375 -26.785 1.00 90.00 346 GLY A O 1
ATOM 2584 N N . LYS A 1 347 ? 6.673 1.072 -24.712 1.00 90.12 347 LYS A N 1
ATOM 2585 C CA . LYS A 1 347 ? 5.458 1.818 -25.083 1.00 90.12 347 LYS A CA 1
ATOM 2586 C C . LYS A 1 347 ? 5.573 3.294 -24.711 1.00 90.12 347 LYS A C 1
ATOM 2588 O O . LYS A 1 347 ? 5.424 4.160 -25.565 1.00 90.12 347 LYS A O 1
ATOM 2593 N N . VAL A 1 348 ? 5.860 3.567 -23.438 1.00 90.25 348 VAL A N 1
ATOM 2594 C CA . VAL A 1 348 ? 5.947 4.926 -22.865 1.00 90.25 348 VAL A CA 1
ATOM 2595 C C . VAL A 1 348 ? 7.293 5.211 -22.189 1.00 90.25 348 VAL A C 1
ATOM 2597 O O . VAL A 1 348 ? 7.553 6.332 -21.769 1.00 90.25 348 VAL A O 1
ATOM 2600 N N . ALA A 1 349 ? 8.167 4.209 -22.096 1.00 91.75 349 ALA A N 1
ATOM 2601 C CA . ALA A 1 349 ? 9.537 4.314 -21.598 1.00 91.75 349 ALA A CA 1
ATOM 2602 C C . ALA A 1 349 ? 10.509 3.595 -22.552 1.00 91.75 349 ALA A C 1
ATOM 2604 O O . ALA A 1 349 ? 10.075 2.976 -23.528 1.00 91.75 349 ALA A O 1
ATOM 2605 N N . PHE A 1 350 ? 11.813 3.666 -22.267 1.00 91.31 350 PHE A N 1
ATOM 2606 C CA . PHE A 1 350 ? 12.873 3.049 -23.076 1.00 91.31 350 PHE A CA 1
ATOM 2607 C C . PHE A 1 350 ? 12.613 1.574 -23.437 1.00 91.31 350 PHE A C 1
ATOM 2609 O O . PHE A 1 350 ? 11.919 0.849 -22.716 1.00 91.31 350 PHE A O 1
ATOM 2616 N N . LEU A 1 351 ? 13.204 1.121 -24.545 1.00 91.81 351 LEU A N 1
ATOM 2617 C CA . LEU A 1 351 ? 12.985 -0.215 -25.102 1.00 91.81 351 LEU A CA 1
ATOM 2618 C C . LEU A 1 351 ? 13.770 -1.289 -24.321 1.00 91.81 351 LEU A C 1
ATOM 2620 O O . LEU A 1 351 ? 14.999 -1.218 -24.264 1.00 91.81 351 LEU A O 1
ATOM 2624 N N . PRO A 1 352 ? 13.116 -2.344 -23.788 1.00 91.88 352 PRO A N 1
ATOM 2625 C CA . PRO A 1 352 ? 13.815 -3.433 -23.098 1.00 91.88 352 PRO A CA 1
ATOM 2626 C C . PRO A 1 352 ? 14.811 -4.184 -23.987 1.00 91.88 352 PRO A C 1
ATOM 2628 O O . PRO A 1 352 ? 15.780 -4.743 -23.490 1.00 91.88 352 PRO A O 1
ATOM 2631 N N . ALA A 1 353 ? 14.571 -4.214 -25.302 1.00 89.12 353 ALA A N 1
ATOM 2632 C CA . ALA A 1 353 ? 15.388 -4.958 -26.260 1.00 89.12 353 ALA A CA 1
ATOM 2633 C C . ALA A 1 353 ? 16.798 -4.375 -26.455 1.00 89.12 353 ALA A C 1
ATOM 2635 O O . ALA A 1 353 ? 17.700 -5.098 -26.863 1.00 89.12 353 ALA A O 1
ATOM 2636 N N . THR A 1 354 ? 16.994 -3.087 -26.172 1.00 89.31 354 THR A N 1
ATOM 2637 C CA . THR A 1 354 ? 18.257 -2.371 -26.425 1.00 89.31 354 THR A CA 1
ATOM 2638 C C . THR A 1 354 ? 18.883 -1.792 -25.157 1.00 89.31 354 THR A C 1
ATOM 2640 O O . THR A 1 354 ? 19.980 -1.245 -25.208 1.00 89.31 354 THR A O 1
ATOM 2643 N N . ALA A 1 355 ? 18.205 -1.906 -24.012 1.00 90.56 355 ALA A N 1
ATOM 2644 C CA . ALA A 1 355 ? 18.585 -1.266 -22.755 1.00 90.56 355 ALA A CA 1
ATOM 2645 C C . ALA A 1 355 ? 18.951 -2.275 -21.653 1.00 90.56 355 ALA A C 1
ATOM 2647 O O . ALA A 1 355 ? 18.683 -2.032 -20.477 1.00 90.56 355 ALA A O 1
ATOM 2648 N N . CYS A 1 356 ? 19.559 -3.407 -22.016 1.00 91.44 356 CYS A N 1
ATOM 2649 C CA . CYS A 1 356 ? 19.820 -4.534 -21.114 1.00 91.44 356 CYS A CA 1
ATOM 2650 C C . CYS A 1 356 ? 20.527 -4.112 -19.809 1.00 91.44 356 CYS A C 1
ATOM 2652 O O . CYS A 1 356 ? 20.100 -4.487 -18.715 1.00 91.44 356 CYS A O 1
ATOM 2654 N N . GLY A 1 357 ? 21.559 -3.267 -19.921 1.00 92.44 357 GLY A N 1
ATOM 2655 C CA . GLY A 1 357 ? 22.338 -2.755 -18.788 1.00 92.44 357 GLY A CA 1
ATOM 2656 C C . GLY A 1 357 ? 21.583 -1.814 -17.846 1.00 92.44 357 GLY A C 1
ATOM 2657 O O . GLY A 1 357 ? 22.038 -1.579 -16.734 1.00 92.44 357 GLY A O 1
ATOM 2658 N N . ARG A 1 358 ? 20.408 -1.297 -18.232 1.00 90.31 358 ARG A N 1
ATOM 2659 C CA . ARG A 1 358 ? 19.595 -0.451 -17.339 1.00 90.31 358 ARG A CA 1
ATOM 2660 C C . ARG A 1 358 ? 18.857 -1.254 -16.273 1.00 90.31 358 ARG A C 1
ATOM 2662 O O . ARG A 1 358 ? 18.473 -0.688 -15.257 1.00 90.31 358 ARG A O 1
ATOM 2669 N N . CYS A 1 359 ? 18.647 -2.548 -16.507 1.00 91.88 359 CYS A N 1
ATOM 2670 C CA . CYS A 1 359 ? 17.969 -3.438 -15.566 1.00 91.88 359 CYS A CA 1
ATOM 2671 C C . CYS A 1 359 ? 18.930 -4.467 -14.975 1.00 91.88 359 CYS A C 1
ATOM 2673 O O . CYS A 1 359 ? 18.849 -4.757 -13.785 1.00 91.88 359 CYS A O 1
ATOM 2675 N N . HIS A 1 360 ? 19.831 -5.012 -15.795 1.00 93.38 360 HIS A N 1
ATOM 2676 C CA . HIS A 1 360 ? 20.794 -6.028 -15.386 1.00 93.38 360 HIS A CA 1
ATOM 2677 C C . HIS A 1 360 ? 22.157 -5.382 -15.119 1.00 93.38 360 HIS A C 1
ATOM 2679 O O . HIS A 1 360 ? 22.865 -5.064 -16.078 1.00 93.38 360 HIS A O 1
ATOM 2685 N N . PRO A 1 361 ? 22.583 -5.232 -13.851 1.00 92.06 361 PRO A N 1
ATOM 2686 C CA . PRO A 1 361 ? 23.831 -4.543 -13.532 1.00 92.06 361 PRO A CA 1
ATOM 2687 C C . PRO A 1 361 ? 25.067 -5.206 -14.148 1.00 92.06 361 PRO A C 1
ATOM 2689 O O . PRO A 1 361 ? 26.028 -4.523 -14.465 1.00 92.06 361 PRO A O 1
ATOM 2692 N N . VAL A 1 362 ? 25.034 -6.525 -14.377 1.00 92.06 362 VAL A N 1
ATOM 2693 C CA . VAL A 1 362 ? 26.129 -7.256 -15.043 1.00 92.06 362 VAL A CA 1
ATOM 2694 C C . VAL A 1 362 ? 26.340 -6.825 -16.501 1.00 92.06 362 VAL A C 1
ATOM 2696 O O . VAL A 1 362 ? 27.406 -7.047 -17.058 1.00 92.06 362 VAL A O 1
ATOM 2699 N N . MET A 1 363 ? 25.330 -6.205 -17.117 1.00 89.62 363 MET A N 1
ATOM 2700 C CA . MET A 1 363 ? 25.377 -5.677 -18.483 1.00 89.62 363 MET A CA 1
ATOM 2701 C C . MET A 1 363 ? 25.539 -4.149 -18.512 1.00 89.62 363 MET A C 1
ATOM 2703 O O . MET A 1 363 ? 25.516 -3.550 -19.587 1.00 89.62 363 MET A O 1
ATOM 2707 N N . ALA A 1 364 ? 25.660 -3.499 -17.349 1.00 82.75 364 ALA A N 1
ATOM 2708 C CA . ALA A 1 364 ? 25.904 -2.067 -17.239 1.00 82.75 364 ALA A CA 1
ATOM 2709 C C . ALA A 1 364 ? 27.405 -1.789 -17.428 1.00 82.75 364 ALA A C 1
ATOM 2711 O O . ALA A 1 364 ? 28.136 -1.609 -16.460 1.00 82.75 364 ALA A O 1
ATOM 2712 N N . GLY A 1 365 ? 27.864 -1.792 -18.682 1.00 58.44 365 GLY A N 1
ATOM 2713 C CA . GLY A 1 365 ? 29.244 -1.454 -19.037 1.00 58.44 365 GLY A CA 1
ATOM 2714 C C . GLY A 1 365 ? 29.951 -2.536 -19.848 1.00 58.44 365 GLY A C 1
ATOM 2715 O O . GLY A 1 365 ? 30.421 -3.531 -19.300 1.00 58.44 365 GLY A O 1
ATOM 2716 N N . GLY A 1 366 ? 30.037 -2.282 -21.153 1.00 39.97 366 GLY A N 1
ATOM 2717 C CA . GLY A 1 366 ? 31.129 -2.679 -22.036 1.00 39.97 366 GLY A CA 1
ATOM 2718 C C . GLY A 1 366 ? 31.676 -1.413 -22.675 1.00 39.97 366 GLY A C 1
ATOM 2719 O O . GLY A 1 366 ? 30.826 -0.561 -23.032 1.00 39.97 366 GLY A O 1
#

Solvent-accessible surface area (backbone atoms only — not comparable to full-atom values): 22556 Å² total; per-residue (Å²): 136,90,83,88,83,86,84,89,83,93,85,90,85,86,88,80,92,86,84,88,89,78,79,80,51,74,69,58,52,61,70,50,46,58,81,80,41,78,57,51,57,51,96,95,46,82,50,59,79,62,77,81,69,66,52,68,62,58,57,48,50,52,55,48,51,52,50,52,51,53,50,52,51,51,50,51,49,56,50,58,58,54,76,66,60,83,69,80,79,35,78,42,76,73,41,92,44,70,74,57,26,59,71,66,48,48,57,42,98,88,68,33,60,30,65,61,58,22,49,75,69,55,51,43,82,68,65,54,46,97,47,97,82,40,68,76,66,78,60,45,86,51,72,48,75,48,68,50,92,89,40,72,54,62,22,29,60,47,56,36,34,75,48,30,66,63,42,53,72,71,79,38,42,57,86,64,48,64,86,65,90,57,97,64,77,85,83,85,48,64,67,45,25,77,69,44,35,66,69,17,61,39,34,61,74,77,36,58,46,70,76,78,41,56,31,82,39,16,74,65,37,67,74,56,39,94,63,80,80,74,84,66,80,82,43,82,46,75,73,45,89,45,69,84,56,32,58,75,67,43,50,74,38,57,92,22,44,29,64,57,57,22,49,76,71,61,58,52,83,67,63,52,48,92,52,94,81,45,68,64,48,32,52,38,88,48,71,46,75,48,63,46,91,91,45,58,73,68,22,33,56,46,58,34,35,68,46,30,60,68,42,52,64,63,80,40,44,68,85,61,41,56,90,44,91,88,65,60,96,80,45,71,72,45,27,74,72,40,36,61,70,19,63,39,34,62,74,76,26,30,26,65,93,72,37,54,33,77,37,20,64,76,52,54,74,132

Foldseek 3Di:
DDDDDDDDDDDDDDDDDDDDDDDDDPVNVLQCVVVPDAQRADVPGHGDHGPPPPPVVVVVVVVVVVVVVVVVVVVVVVVVVVVPPDPPQQPLNVDPDPVSNLVQADADLVSAHDQLVCLVVPSDDAACDPDNPRDRDDQDADWDWDADPVDLQQIFIDGSNSVSSRDDPVVCPPVQPDPDDDPDDDDDFVVCLCVCGRVVVCDPPRGPHDFLQSCVTRVNWDNAAPQPPDPDPDAPLNPDPDPVVNFVQADDDQPAGDQLVCVVVVNDQADCDPDPSRDQRYLTQDWDWDADPVHRLQIWIDGSNSVSSHDTPVVCPPPQPGPDRVPDPDDPVVLCVQGRVVVPDPPHHHHCVRPSCVTGVSPVDD

pLDDT: mean 78.48, std 16.69, range [26.16, 96.19]

Radius of gyration: 39.23 Å; Cα contacts (8 Å, |Δi|>4): 384; chains: 1; bounding box: 77×98×120 Å

Mean predicted aligned error: 16.2 Å

Nearest PDB structures (foldseek):
  3oue-assembly1_A  TM=5.338E-01  e=2.571E-07  Geobacter sulfurreducens
  3ov0-assembly1_A  TM=6.702E-01  e=3.370E-06  Geobacter sulfurreducens
  1rwj-assembly1_A  TM=9.208E-01  e=9.652E-03  Geobacter sulfurreducens